Protein AF-A0A0B1TJD1-F1 (afdb_monomer_lite)

InterPro domains:
  IPR001478 PDZ domain [PS50106] (66-145)
  IPR035899 Dbl homology (DH) domain superfamily [G3DSA:1.20.900.10] (182-275)
  IPR035899 Dbl homology (DH) domain superfamily [SSF48065] (197-264)
  IPR036034 PDZ superfamily [SSF50156] (66-151)

Organism: Oesophagostomum dentatum (NCBI:txid61180)

Secondary structure (DSSP, 8-state):
---------EEEEEE-TTS-EEEEEES---HHHHHHHHHHHHT--GGGEEEEE-TTS-EEEEEPPEEEEE-BTTB--EEEEEEEETTEEEEEEEEE-TTSPTT--TTPEEEEETTEEGGG-S-HHHHHHHHHH--EEEEE----------------------------------------------SHHHHHHHHHHHHHHHHHHHHHHHHHHHHHHHHHHHHHHHHHHHTT-GGGHHHHHHHHHHHHHHHHHHHHHHHHHHHHHT--TT-------------

Foldseek 3Di:
DDDPPPLPFDWAWEQEPVRDIDIDGHSDPPQVVVLVRVCVVVVHDSVQWGWDQDPVRHTYIDGWDKDKDFAPPLHQQFDKDWDDDPQFIWIFTQGGHPPHPPPDDGQKTWQDFPPHGSRPDRDPVVVVVSSRPGTMIMIIDGDPPPPDPDPPPPDDDDDDDDDDDDDDDDDDDDDDDDDDDDDDPDPPVVVVVVVVVVVVVVVVVLVVLVVVLVVLVVVLVVLVVVLVVPCPPPVCVVVSVVSVVVSVVSVVVSVVSVVVNVVVVVPCPPDDDDDDDPDDDDD

Sequence (283 aa):
MNCPSSSSDTIFRIELPNGKTTVISHGNQDPKQLLEKVCIKLAVQPDFFELIRGDDGGWKLSMREEYEVEKRHAKLGLTIYAYNDNGIIKAEVRGVTPYAPEGADIGDMVISVDGKLISNVTSAADVERLLTEGRLIRLRKGRKTKPSTDSVKVRHISASDAFQAEHLINPTQMPVSEKPRLPKLCAQAESAASEAARAKAEERLLRSIEELLQTEKKYVDDLREMIERYLSIPSVREIMESALRLQKMQMAFLDSLEEALGDIGSGDRSARPLVRVTSAMNT

Structure (mmCIF, N/CA/C/O backbone):
data_AF-A0A0B1TJD1-F1
#
_entry.id   AF-A0A0B1TJD1-F1
#
loop_
_atom_site.group_PDB
_atom_site.id
_atom_site.type_symbol
_atom_site.label_atom_id
_atom_site.label_alt_id
_atom_site.label_comp_id
_atom_site.label_asym_id
_atom_site.label_entity_id
_atom_site.label_seq_id
_atom_site.pdbx_PDB_ins_code
_atom_site.Cartn_x
_atom_site.Cartn_y
_atom_site.Cartn_z
_atom_site.occupancy
_atom_site.B_iso_or_equiv
_atom_site.auth_seq_id
_atom_site.auth_comp_id
_atom_site.auth_asym_id
_atom_site.auth_atom_id
_atom_site.pdbx_PDB_model_num
ATOM 1 N N . MET A 1 1 ? 48.148 6.247 -37.169 1.00 39.16 1 MET A N 1
ATOM 2 C CA . MET A 1 1 ? 46.884 5.727 -37.729 1.00 39.16 1 MET A CA 1
ATOM 3 C C . MET A 1 1 ? 46.122 5.101 -36.576 1.00 39.16 1 MET A C 1
ATOM 5 O 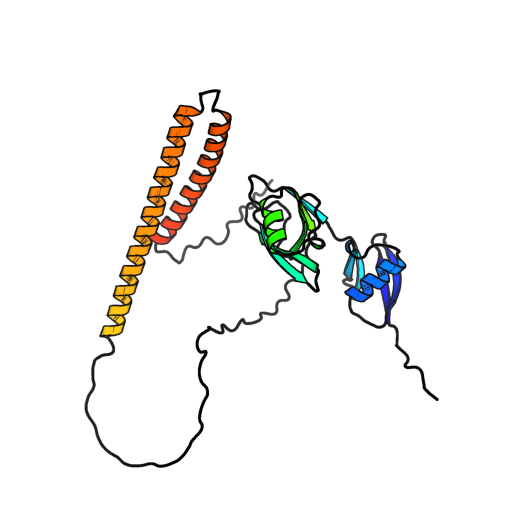O . MET A 1 1 ? 46.566 4.080 -36.075 1.00 39.16 1 MET A O 1
ATOM 9 N N . ASN A 1 2 ? 45.067 5.755 -36.089 1.00 40.00 2 ASN A N 1
ATOM 10 C CA . ASN A 1 2 ? 44.242 5.212 -35.010 1.00 40.00 2 ASN A CA 1
ATOM 11 C C . ASN A 1 2 ? 43.113 4.398 -35.638 1.00 40.00 2 ASN A C 1
ATOM 13 O O . ASN A 1 2 ? 42.260 4.950 -36.330 1.00 40.00 2 ASN A O 1
ATOM 17 N N . CYS A 1 3 ? 43.145 3.087 -35.427 1.00 42.94 3 CYS A N 1
ATOM 18 C CA . CYS A 1 3 ? 42.053 2.189 -35.770 1.00 42.94 3 CYS A CA 1
ATOM 19 C C . CYS A 1 3 ? 40.849 2.527 -34.872 1.00 42.94 3 CYS A C 1
ATOM 21 O O . CYS A 1 3 ? 41.026 2.571 -33.652 1.00 42.94 3 CYS A O 1
ATOM 23 N N . PRO A 1 4 ? 39.640 2.767 -35.407 1.00 49.72 4 PRO A N 1
ATOM 24 C CA . PRO A 1 4 ? 38.467 2.921 -34.564 1.00 49.72 4 PRO A CA 1
ATOM 25 C C . PRO A 1 4 ? 38.110 1.554 -33.975 1.00 49.72 4 PRO A C 1
ATOM 27 O O . PRO A 1 4 ? 37.992 0.560 -34.693 1.00 49.72 4 PRO A O 1
ATOM 30 N N . SER A 1 5 ? 37.975 1.498 -32.653 1.00 45.47 5 SER A N 1
ATOM 31 C CA . SER A 1 5 ? 37.498 0.325 -31.932 1.00 45.47 5 SER A CA 1
ATOM 32 C C . SER A 1 5 ? 36.114 -0.052 -32.459 1.00 45.47 5 SER A C 1
ATOM 34 O O . SER A 1 5 ? 35.147 0.682 -32.277 1.00 45.47 5 SER A O 1
ATOM 36 N N . SER A 1 6 ? 36.037 -1.191 -33.145 1.00 46.72 6 SER A N 1
ATOM 37 C CA . SER A 1 6 ? 34.791 -1.811 -33.585 1.00 46.72 6 SER A CA 1
ATOM 38 C C . SER A 1 6 ? 33.955 -2.169 -32.356 1.00 46.72 6 SER A C 1
ATOM 40 O O . SER A 1 6 ? 34.147 -3.234 -31.772 1.00 46.72 6 SER A O 1
ATOM 42 N N . SER A 1 7 ? 33.027 -1.301 -31.947 1.00 55.31 7 SER A N 1
ATOM 43 C CA . SER A 1 7 ? 31.954 -1.717 -31.047 1.00 55.31 7 SER A CA 1
ATOM 44 C C . SER A 1 7 ? 31.064 -2.672 -31.839 1.00 55.31 7 SER A C 1
ATOM 46 O O . SER A 1 7 ? 30.293 -2.246 -32.699 1.00 55.31 7 SER A O 1
ATOM 48 N N . SER A 1 8 ? 31.225 -3.973 -31.608 1.00 64.75 8 SER A N 1
ATOM 49 C CA . SER A 1 8 ? 30.348 -5.013 -32.139 1.00 64.75 8 SER A CA 1
ATOM 50 C C . SER A 1 8 ? 28.967 -4.856 -31.505 1.00 64.75 8 SER A C 1
ATOM 52 O O . SER A 1 8 ? 28.653 -5.436 -30.467 1.00 64.75 8 SER A O 1
ATOM 54 N N . ASP A 1 9 ? 28.177 -3.984 -32.104 1.00 76.50 9 ASP A N 1
ATOM 55 C CA . ASP A 1 9 ? 26.823 -3.670 -31.697 1.00 76.50 9 ASP A CA 1
ATOM 56 C C . ASP A 1 9 ? 25.963 -4.938 -31.887 1.00 76.50 9 ASP A C 1
ATOM 58 O O . ASP A 1 9 ? 25.916 -5.519 -32.974 1.00 76.50 9 ASP A O 1
ATOM 62 N N . THR A 1 10 ? 25.347 -5.440 -30.812 1.00 84.56 10 THR A N 1
ATOM 63 C CA . THR A 1 10 ? 24.557 -6.679 -30.864 1.00 84.56 10 THR A CA 1
ATOM 64 C C . THR A 1 10 ? 23.146 -6.362 -31.344 1.00 84.56 10 THR A C 1
ATOM 66 O O . THR A 1 10 ? 22.527 -5.394 -30.904 1.00 84.56 10 THR A O 1
ATOM 69 N N . ILE A 1 11 ? 22.616 -7.177 -32.255 1.00 87.25 11 ILE A N 1
ATOM 70 C CA . ILE A 1 11 ? 21.279 -6.977 -32.817 1.00 87.25 11 ILE A CA 1
ATOM 71 C C . ILE A 1 11 ? 20.251 -7.741 -31.977 1.00 87.25 11 ILE A C 1
ATOM 73 O O . ILE A 1 11 ? 20.237 -8.970 -31.961 1.00 87.25 11 ILE A O 1
ATOM 77 N N . PHE A 1 12 ? 19.346 -7.011 -31.332 1.00 88.50 12 PHE A N 1
ATOM 78 C CA . PHE A 1 12 ? 18.221 -7.551 -30.573 1.00 88.50 12 PHE A CA 1
ATOM 79 C C . PHE A 1 12 ? 16.933 -7.482 -31.391 1.00 88.50 12 PHE A C 1
ATOM 81 O O . PHE A 1 12 ? 16.556 -6.426 -31.904 1.00 88.50 12 PHE A O 1
ATOM 88 N N . ARG A 1 13 ? 16.233 -8.615 -31.486 1.00 90.38 13 ARG A N 1
ATOM 89 C CA . ARG A 1 13 ? 14.861 -8.693 -32.000 1.00 90.38 13 ARG A CA 1
ATOM 90 C C . ARG A 1 13 ? 13.906 -8.639 -30.819 1.00 90.38 13 ARG A C 1
ATOM 92 O O . ARG A 1 13 ? 14.062 -9.413 -29.879 1.00 90.38 13 ARG A O 1
ATOM 99 N N . ILE A 1 14 ? 12.971 -7.700 -30.868 1.00 92.50 14 ILE A N 1
ATOM 100 C CA . ILE A 1 14 ? 12.074 -7.398 -29.759 1.00 92.50 14 ILE A CA 1
ATOM 101 C C . ILE A 1 14 ? 10.640 -7.525 -30.246 1.00 92.50 14 ILE A C 1
ATOM 103 O O . ILE A 1 14 ? 10.215 -6.785 -31.136 1.00 92.50 14 ILE A O 1
ATOM 107 N N . GLU A 1 15 ? 9.914 -8.483 -29.686 1.00 93.06 15 GLU A N 1
ATOM 108 C CA . GLU A 1 15 ? 8.488 -8.665 -29.938 1.00 93.06 15 GLU A CA 1
ATOM 109 C C . GLU A 1 15 ? 7.698 -7.543 -29.255 1.00 93.06 15 GLU A C 1
ATOM 111 O O . GLU A 1 15 ? 7.937 -7.209 -28.095 1.00 93.06 15 GLU A O 1
ATOM 116 N N . LEU A 1 16 ? 6.772 -6.935 -29.986 1.00 92.19 16 LEU A N 1
ATOM 117 C CA . LEU A 1 16 ? 5.906 -5.862 -29.518 1.00 92.19 16 LEU A CA 1
ATOM 118 C C . LEU A 1 16 ? 4.544 -6.422 -29.078 1.00 92.19 16 LEU A C 1
ATOM 120 O O . LEU A 1 16 ? 4.125 -7.467 -29.580 1.00 92.19 16 LEU A O 1
ATOM 124 N N . PRO A 1 17 ? 3.775 -5.693 -28.246 1.00 86.94 17 PRO A N 1
ATOM 125 C CA . PRO A 1 17 ? 2.447 -6.134 -27.802 1.00 86.94 17 PRO A CA 1
ATOM 126 C C . PRO A 1 17 ? 1.447 -6.420 -28.935 1.00 86.94 17 PRO A C 1
ATOM 128 O O . PRO A 1 17 ? 0.503 -7.176 -28.750 1.00 86.94 17 PRO A O 1
ATOM 131 N N . ASN A 1 18 ? 1.650 -5.833 -30.118 1.00 88.50 18 ASN A N 1
ATOM 132 C CA . ASN A 1 18 ? 0.811 -6.047 -31.302 1.00 88.50 18 ASN A CA 1
ATOM 133 C C . ASN A 1 18 ? 1.246 -7.253 -32.163 1.00 88.50 18 ASN A C 1
ATOM 135 O O . ASN A 1 18 ? 0.779 -7.386 -33.294 1.00 88.50 18 ASN A O 1
ATOM 139 N N . GLY A 1 19 ? 2.183 -8.075 -31.678 1.00 87.12 19 GLY A N 1
ATOM 140 C CA . GLY A 1 19 ? 2.726 -9.239 -32.383 1.00 87.12 19 GLY A CA 1
ATOM 141 C C . GLY A 1 19 ? 3.758 -8.915 -33.469 1.00 87.12 19 GLY A C 1
ATOM 142 O O . GLY A 1 19 ? 4.293 -9.827 -34.093 1.00 87.12 19 GLY A O 1
ATOM 143 N N . LYS A 1 20 ? 4.070 -7.635 -33.719 1.00 91.62 20 LYS A N 1
ATOM 144 C CA . LYS A 1 20 ? 5.142 -7.243 -34.647 1.00 91.62 20 LYS A CA 1
ATOM 145 C C . LYS A 1 20 ? 6.497 -7.291 -33.951 1.00 91.62 20 LYS A C 1
ATOM 147 O O . LYS A 1 20 ? 6.587 -7.192 -32.734 1.00 91.62 20 LYS A O 1
ATOM 152 N N . THR A 1 21 ? 7.572 -7.363 -34.726 1.00 91.94 21 THR A N 1
ATOM 153 C CA . THR A 1 21 ? 8.941 -7.324 -34.195 1.00 91.94 21 THR A CA 1
ATOM 154 C C . THR A 1 21 ? 9.622 -6.015 -34.573 1.00 91.94 21 THR A C 1
ATOM 156 O O . THR A 1 21 ? 9.534 -5.567 -35.716 1.00 91.94 21 THR A O 1
ATOM 159 N N . THR A 1 22 ? 10.347 -5.413 -33.632 1.00 92.12 22 THR A N 1
ATOM 160 C CA . THR A 1 22 ? 11.300 -4.333 -33.908 1.00 92.12 22 THR A CA 1
ATOM 161 C C . THR A 1 2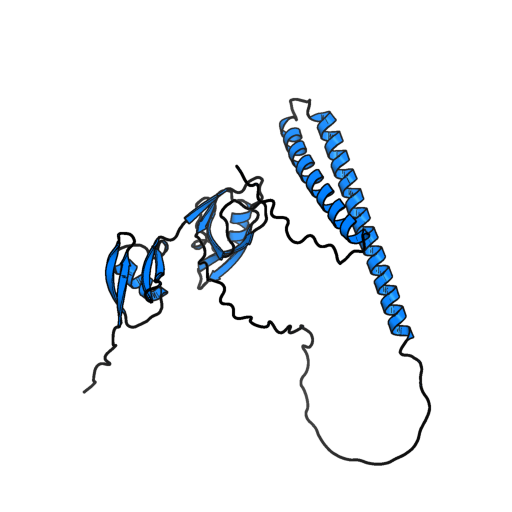2 ? 12.726 -4.817 -33.681 1.00 92.12 22 THR A C 1
ATOM 163 O O . THR A 1 22 ? 12.981 -5.700 -32.866 1.00 92.12 22 THR A O 1
ATOM 166 N N . VAL A 1 23 ? 13.668 -4.242 -34.420 1.00 91.12 23 VAL A N 1
ATOM 167 C CA . VAL A 1 23 ? 15.091 -4.579 -34.326 1.00 91.12 23 VAL A CA 1
ATOM 168 C C . VAL A 1 23 ? 15.858 -3.405 -33.728 1.00 91.12 23 VAL A C 1
ATOM 170 O O . VAL A 1 23 ? 15.734 -2.278 -34.215 1.00 91.12 23 VAL A O 1
ATOM 173 N N . ILE A 1 24 ? 16.644 -3.660 -32.686 1.00 90.19 24 ILE A N 1
ATOM 174 C CA . ILE A 1 24 ? 17.491 -2.671 -32.017 1.00 90.19 24 ILE A CA 1
ATOM 175 C C . ILE A 1 24 ? 18.934 -3.157 -32.050 1.00 90.19 24 ILE A C 1
ATOM 177 O O . ILE A 1 24 ? 19.230 -4.250 -31.587 1.00 90.19 24 ILE A O 1
ATOM 181 N N . SER A 1 25 ? 19.834 -2.328 -32.568 1.00 87.25 25 SER A N 1
ATOM 182 C CA . SER A 1 25 ? 21.273 -2.527 -32.397 1.00 87.25 25 SER A CA 1
ATOM 183 C C . SER A 1 25 ? 21.694 -1.917 -31.065 1.00 87.25 25 SER A C 1
ATOM 185 O O . SER A 1 25 ? 21.380 -0.749 -30.824 1.00 87.25 25 SER A O 1
ATOM 187 N N . HIS A 1 26 ? 22.338 -2.664 -30.173 1.00 84.31 26 HIS A N 1
ATOM 188 C CA . HIS A 1 26 ? 22.821 -2.149 -28.893 1.00 84.31 26 HIS A CA 1
ATOM 189 C C . HIS A 1 26 ? 24.077 -2.904 -28.437 1.00 84.31 26 HIS A C 1
ATOM 191 O O . HIS A 1 26 ? 24.125 -4.130 -28.466 1.00 84.31 26 HIS A O 1
ATOM 197 N N . GLY A 1 27 ? 25.105 -2.172 -28.012 1.00 78.69 27 GLY A N 1
ATOM 198 C CA . GLY A 1 27 ? 26.372 -2.753 -27.559 1.00 78.69 27 GLY A CA 1
ATOM 199 C C . GLY A 1 27 ? 26.352 -3.370 -26.156 1.00 78.69 27 GLY A C 1
ATOM 200 O O . GLY A 1 27 ? 27.360 -3.931 -25.742 1.00 78.69 27 GLY A O 1
ATOM 201 N N . ASN A 1 28 ? 25.243 -3.269 -25.414 1.00 75.94 28 ASN A N 1
ATOM 202 C CA . ASN A 1 28 ? 25.122 -3.761 -24.040 1.00 75.94 28 ASN A CA 1
ATOM 203 C C . ASN A 1 28 ? 23.893 -4.679 -23.893 1.00 75.94 28 ASN A C 1
ATOM 205 O O . ASN A 1 28 ? 22.898 -4.512 -24.593 1.00 75.94 28 ASN A O 1
ATOM 209 N N . GLN A 1 29 ? 23.965 -5.660 -22.989 1.00 74.19 29 GLN A N 1
ATOM 210 C CA . GLN A 1 29 ? 22.832 -6.517 -22.620 1.00 74.19 29 GLN A CA 1
ATOM 211 C C . GLN A 1 29 ? 22.043 -5.998 -21.409 1.00 74.19 29 GLN A C 1
ATOM 213 O O . GLN A 1 29 ? 21.108 -6.670 -20.977 1.00 74.19 29 GLN A O 1
ATOM 218 N N . ASP A 1 30 ? 22.398 -4.835 -20.851 1.00 84.62 30 ASP A N 1
ATOM 219 C CA . ASP A 1 30 ? 21.642 -4.221 -19.758 1.00 84.62 30 ASP A CA 1
ATOM 220 C C . ASP A 1 30 ? 20.178 -3.969 -20.180 1.00 84.62 30 ASP A C 1
ATOM 222 O O . ASP A 1 30 ? 19.919 -3.132 -21.055 1.00 84.62 30 ASP A O 1
ATOM 226 N N . PRO A 1 31 ? 19.195 -4.652 -19.559 1.00 85.62 31 PRO A N 1
ATOM 227 C CA . PRO A 1 31 ? 17.797 -4.543 -19.958 1.00 85.62 31 PRO A CA 1
ATOM 228 C C . PRO A 1 31 ? 17.224 -3.136 -19.777 1.00 85.62 31 PRO A C 1
ATOM 230 O O . PRO A 1 31 ? 16.282 -2.782 -20.483 1.00 85.62 31 PRO A O 1
ATOM 233 N N . LYS A 1 32 ? 17.761 -2.331 -18.845 1.00 86.62 32 LYS A N 1
ATOM 234 C CA . LYS A 1 32 ? 17.290 -0.952 -18.631 1.00 86.62 32 LYS A CA 1
ATOM 235 C C . LYS A 1 32 ? 17.665 -0.052 -19.808 1.00 86.62 32 LYS A C 1
ATOM 237 O O . LYS A 1 32 ? 16.783 0.562 -20.402 1.00 86.62 32 LYS A O 1
ATOM 242 N N . GLN A 1 33 ? 18.939 -0.046 -20.197 1.00 88.38 33 GLN A N 1
ATOM 243 C CA . GLN A 1 33 ? 19.420 0.727 -21.349 1.00 88.38 33 GLN A CA 1
ATOM 244 C C . GLN A 1 33 ? 18.801 0.243 -22.666 1.00 88.38 33 GLN A C 1
ATOM 246 O O . GLN A 1 33 ? 18.438 1.050 -23.527 1.00 88.38 33 GLN A O 1
ATOM 251 N N . LEU A 1 34 ? 18.619 -1.075 -22.813 1.00 91.06 34 LEU A N 1
ATOM 252 C CA . LEU A 1 34 ? 17.937 -1.635 -23.975 1.00 91.06 34 LEU A CA 1
ATOM 253 C C . LEU A 1 34 ? 16.476 -1.166 -24.044 1.00 91.06 34 LEU A C 1
ATOM 255 O O . LEU A 1 34 ? 16.032 -0.746 -25.113 1.00 91.06 34 LEU A O 1
ATOM 259 N N . LEU A 1 35 ? 15.744 -1.189 -22.923 1.00 92.00 35 LEU A N 1
ATOM 260 C CA . LEU A 1 35 ? 14.361 -0.705 -22.844 1.00 92.00 35 LEU A CA 1
ATOM 261 C C . LEU A 1 35 ? 14.262 0.775 -23.232 1.00 92.00 35 LEU A C 1
ATOM 263 O O . LEU A 1 35 ? 13.416 1.123 -24.051 1.00 92.00 35 LEU A O 1
ATOM 267 N N . GLU A 1 36 ? 15.144 1.633 -22.716 1.00 91.88 36 GLU A N 1
ATOM 268 C CA . GLU A 1 36 ? 15.174 3.055 -23.088 1.00 91.88 36 GLU A CA 1
ATOM 269 C C . GLU A 1 36 ? 15.338 3.235 -24.602 1.00 91.88 36 GLU A C 1
ATOM 271 O O . GLU A 1 36 ? 14.563 3.955 -25.235 1.00 91.88 36 GLU A O 1
ATOM 276 N N . LYS A 1 37 ? 16.286 2.515 -25.216 1.00 92.12 37 LYS A N 1
ATOM 277 C CA . LYS A 1 37 ? 16.531 2.585 -26.664 1.00 92.12 37 LYS A CA 1
ATOM 278 C C . LYS A 1 37 ? 15.331 2.105 -27.487 1.00 92.12 37 LYS A C 1
ATOM 280 O O . LYS A 1 37 ? 15.030 2.682 -28.535 1.00 92.12 37 LYS A O 1
ATOM 285 N N . VAL A 1 38 ? 14.633 1.070 -27.018 1.00 92.50 38 VAL A N 1
ATOM 286 C CA . VAL A 1 38 ? 13.386 0.576 -27.625 1.00 92.50 38 VAL A CA 1
ATOM 287 C C . VAL A 1 38 ? 12.301 1.639 -27.562 1.00 92.50 38 VAL A C 1
ATOM 289 O O . VAL A 1 38 ? 11.700 1.958 -28.587 1.00 92.50 38 VAL A O 1
ATOM 292 N N . CYS A 1 39 ? 12.069 2.201 -26.379 1.00 92.69 39 CYS A N 1
ATOM 293 C CA . CYS A 1 39 ? 11.023 3.185 -26.145 1.00 92.69 39 CYS A CA 1
ATOM 294 C C . CYS A 1 39 ? 11.260 4.471 -26.947 1.00 92.69 39 CYS A C 1
ATOM 296 O O . CYS A 1 39 ? 10.321 4.967 -27.566 1.00 92.69 39 CYS A O 1
ATOM 298 N N . ILE A 1 40 ? 12.512 4.935 -27.056 1.00 92.88 40 ILE A N 1
ATOM 299 C CA . ILE A 1 40 ? 12.892 6.062 -27.926 1.00 92.88 40 ILE A CA 1
ATOM 300 C C . ILE A 1 40 ? 12.538 5.767 -29.386 1.00 92.88 40 ILE A C 1
ATOM 302 O O . ILE A 1 40 ? 11.889 6.584 -30.038 1.00 92.88 40 ILE A O 1
ATOM 306 N N . LYS A 1 41 ? 12.915 4.591 -29.909 1.00 93.00 41 LYS A N 1
ATOM 307 C CA . LYS A 1 41 ? 12.618 4.216 -31.303 1.00 93.00 41 LYS A CA 1
ATOM 308 C C . LYS A 1 41 ? 11.115 4.153 -31.582 1.00 93.00 41 LYS A C 1
ATOM 310 O O . LYS A 1 41 ? 10.685 4.456 -32.690 1.00 93.00 41 LYS A O 1
ATOM 315 N N . LEU A 1 42 ? 10.335 3.716 -30.598 1.00 92.38 42 LEU A N 1
ATOM 316 C CA . LEU A 1 42 ? 8.883 3.594 -30.702 1.00 92.38 42 LEU A CA 1
ATOM 317 C C . LEU A 1 42 ? 8.140 4.891 -30.343 1.00 92.38 42 LEU A C 1
ATOM 319 O O . LEU A 1 42 ? 6.919 4.916 -30.465 1.00 92.38 42 LEU A O 1
ATOM 323 N N . ALA A 1 43 ? 8.852 5.943 -29.920 1.00 92.38 43 ALA A N 1
ATOM 324 C CA . ALA A 1 43 ? 8.288 7.196 -29.421 1.00 92.38 43 ALA A CA 1
ATOM 325 C C . ALA A 1 43 ? 7.273 6.998 -28.272 1.00 92.38 43 ALA A C 1
ATOM 327 O O . ALA 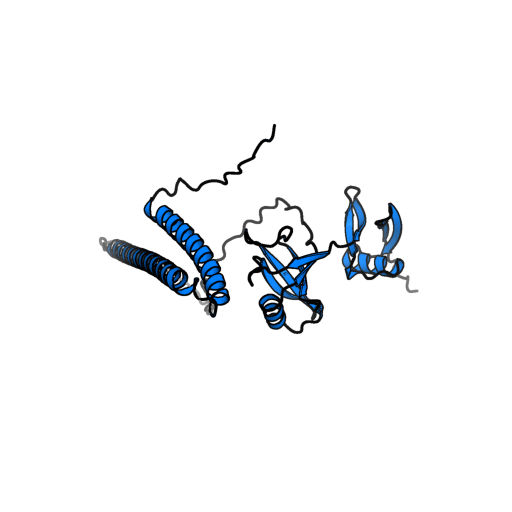A 1 43 ? 6.222 7.636 -28.236 1.00 92.38 43 ALA A O 1
ATOM 328 N N . VAL A 1 44 ? 7.592 6.110 -27.324 1.00 90.12 44 VAL A N 1
ATOM 329 C CA . VAL A 1 44 ? 6.777 5.835 -26.127 1.00 90.12 44 VAL A CA 1
ATOM 330 C C . VAL A 1 44 ? 7.560 6.110 -24.843 1.00 90.12 44 VAL A C 1
ATOM 332 O O . VAL A 1 44 ? 8.790 6.089 -24.840 1.00 90.12 44 VAL A O 1
ATOM 335 N N . GLN A 1 45 ? 6.858 6.349 -23.733 1.00 86.62 45 GLN A N 1
ATOM 336 C CA . GLN A 1 45 ? 7.495 6.554 -22.429 1.00 86.62 45 GLN A CA 1
ATOM 337 C C . GLN A 1 45 ? 7.905 5.214 -21.793 1.00 86.62 45 GLN A C 1
ATOM 339 O O . GLN A 1 45 ? 7.068 4.315 -21.706 1.00 86.62 45 GLN A O 1
ATOM 344 N N . PRO A 1 46 ? 9.153 5.066 -21.309 1.00 87.06 46 PRO A N 1
ATOM 345 C CA . PRO A 1 46 ? 9.667 3.796 -20.788 1.00 87.06 46 PRO A CA 1
ATOM 346 C C . PRO A 1 46 ? 8.988 3.332 -19.494 1.00 87.06 46 PRO A C 1
ATOM 348 O O . PRO A 1 46 ? 8.946 2.133 -19.225 1.00 87.06 46 PRO A O 1
ATOM 351 N N . ASP A 1 47 ? 8.402 4.245 -18.718 1.00 84.94 47 ASP A N 1
ATOM 352 C CA . ASP A 1 47 ? 7.807 3.932 -17.414 1.00 84.94 47 ASP A CA 1
ATOM 353 C C . ASP A 1 47 ? 6.596 2.996 -17.485 1.00 84.94 47 ASP A C 1
ATOM 355 O O . ASP A 1 47 ? 6.308 2.310 -16.500 1.00 84.94 47 ASP A O 1
ATOM 359 N N . PHE A 1 48 ? 5.925 2.935 -18.639 1.00 87.19 48 PHE A N 1
ATOM 360 C CA . PHE A 1 48 ? 4.757 2.084 -18.890 1.00 87.19 48 PHE A CA 1
ATOM 361 C C . PHE A 1 48 ? 5.104 0.728 -19.491 1.00 87.19 48 PHE A C 1
ATOM 363 O O . PHE A 1 48 ? 4.212 -0.089 -19.699 1.00 87.19 48 PHE A O 1
ATOM 370 N N . PHE A 1 49 ? 6.379 0.468 -19.777 1.00 91.12 49 PHE A N 1
ATOM 371 C CA . PHE A 1 49 ? 6.793 -0.761 -20.433 1.00 91.12 49 PHE A CA 1
ATOM 372 C C . PHE A 1 49 ? 7.878 -1.484 -19.651 1.00 91.12 49 PHE A C 1
ATOM 374 O O . PHE A 1 49 ? 8.592 -0.935 -18.808 1.00 91.12 49 PHE A O 1
ATOM 381 N N . GLU A 1 50 ? 8.016 -2.765 -19.938 1.00 91.31 50 GLU A N 1
ATOM 382 C CA . GLU A 1 50 ? 9.162 -3.539 -19.520 1.00 91.31 50 GLU A CA 1
ATOM 383 C C . GLU A 1 50 ? 9.594 -4.529 -20.589 1.00 91.31 50 GLU A C 1
ATOM 385 O O . GLU A 1 50 ? 8.816 -4.942 -21.448 1.00 91.31 50 GLU A O 1
ATOM 390 N N . LEU A 1 51 ? 10.869 -4.900 -20.517 1.00 91.25 51 LEU A N 1
ATOM 391 C CA . LEU A 1 51 ? 11.427 -5.983 -21.301 1.00 91.25 51 LEU A CA 1
ATOM 392 C C . LEU A 1 51 ? 11.386 -7.273 -20.486 1.00 91.25 51 LEU A C 1
ATOM 394 O O . LEU A 1 51 ? 11.982 -7.360 -19.411 1.00 91.25 51 LEU A O 1
ATOM 398 N N . ILE A 1 52 ? 10.695 -8.265 -21.033 1.00 90.06 52 ILE A N 1
ATOM 399 C CA . ILE A 1 52 ? 10.586 -9.619 -20.498 1.00 90.06 52 ILE A CA 1
ATOM 400 C C . ILE A 1 52 ? 11.362 -10.542 -21.431 1.00 90.06 52 ILE A C 1
ATOM 402 O O . ILE A 1 52 ? 11.322 -10.381 -22.652 1.00 90.06 52 ILE A O 1
ATOM 406 N N . ARG A 1 53 ? 12.089 -11.501 -20.863 1.00 88.12 53 ARG A N 1
ATOM 407 C CA . ARG A 1 53 ? 12.770 -12.524 -21.652 1.00 88.12 53 ARG A CA 1
ATOM 408 C C . ARG A 1 53 ? 11.791 -13.657 -21.949 1.00 88.12 53 ARG A C 1
ATOM 410 O O . ARG A 1 53 ? 11.225 -14.218 -21.014 1.00 88.12 53 ARG A O 1
ATOM 417 N N . GLY A 1 54 ? 11.564 -13.932 -23.228 1.00 82.25 54 GLY A N 1
ATOM 418 C CA . GLY A 1 54 ? 10.742 -15.045 -23.690 1.00 82.25 54 GLY A CA 1
ATOM 419 C C . GLY A 1 54 ? 11.436 -16.390 -23.480 1.00 82.25 54 GLY A C 1
ATOM 420 O O . GLY A 1 54 ? 12.650 -16.453 -23.263 1.00 82.25 54 GLY A O 1
ATOM 421 N N . ASP A 1 55 ? 10.662 -17.471 -23.570 1.00 81.81 55 ASP A N 1
ATOM 422 C CA . ASP A 1 55 ? 11.170 -18.844 -23.435 1.00 81.81 55 ASP A CA 1
ATOM 423 C C . ASP A 1 55 ? 12.137 -19.226 -24.570 1.00 81.81 55 ASP A C 1
ATOM 425 O O . ASP A 1 55 ? 13.021 -20.061 -24.394 1.00 81.81 55 ASP A O 1
ATOM 429 N N . ASP A 1 56 ? 12.022 -18.563 -25.722 1.00 81.69 56 ASP A N 1
ATOM 430 C CA . ASP A 1 56 ? 12.934 -18.668 -26.867 1.00 81.69 56 ASP A CA 1
ATOM 431 C C . ASP A 1 56 ? 14.259 -17.903 -26.665 1.00 81.69 56 ASP A C 1
ATOM 433 O O . ASP A 1 56 ? 15.112 -17.859 -27.553 1.00 81.69 56 ASP A O 1
ATOM 437 N N . GLY A 1 57 ? 14.439 -17.279 -25.497 1.00 82.50 57 GLY A N 1
ATOM 438 C CA . GLY A 1 57 ? 15.588 -16.444 -25.166 1.00 82.50 57 GLY A CA 1
ATOM 439 C C . GLY A 1 57 ? 15.543 -15.043 -25.782 1.00 82.50 57 GLY A C 1
ATOM 440 O O . GLY A 1 57 ? 16.461 -14.257 -25.515 1.00 82.50 57 GLY A O 1
ATOM 441 N N . GLY A 1 58 ? 14.501 -14.727 -26.559 1.00 86.06 58 GLY A N 1
ATOM 442 C CA . GLY A 1 58 ? 14.236 -13.422 -27.149 1.00 86.06 58 GLY A CA 1
ATOM 443 C C . GLY A 1 58 ? 13.713 -12.407 -26.135 1.00 86.06 58 GLY A C 1
ATOM 444 O O . GLY A 1 58 ? 13.421 -12.722 -24.981 1.00 86.06 58 GLY A O 1
ATOM 445 N N . TRP A 1 59 ? 13.609 -11.151 -26.563 1.00 91.25 59 TRP A N 1
ATOM 446 C CA . TRP A 1 59 ? 13.068 -10.070 -25.742 1.00 91.25 59 TRP A CA 1
ATOM 447 C C . TRP A 1 59 ? 11.663 -9.709 -26.207 1.00 91.25 59 TRP A C 1
ATOM 449 O O . TRP A 1 59 ? 11.410 -9.553 -27.400 1.00 91.25 59 TRP A O 1
ATOM 459 N N . LYS A 1 60 ? 10.760 -9.505 -25.256 1.00 92.88 60 LYS A N 1
ATOM 460 C CA . LYS A 1 60 ? 9.399 -9.041 -25.492 1.00 92.88 60 LYS A CA 1
ATOM 461 C C . LYS A 1 60 ? 9.162 -7.753 -24.726 1.00 92.88 60 LYS A C 1
ATOM 463 O O . LYS A 1 60 ? 9.426 -7.680 -23.528 1.00 92.88 60 LYS A O 1
ATOM 468 N N . LEU A 1 61 ? 8.668 -6.740 -25.424 1.00 93.25 61 LEU A N 1
ATOM 469 C CA . LEU A 1 61 ? 8.180 -5.516 -24.813 1.00 93.25 61 LEU A CA 1
ATOM 470 C C . LEU A 1 61 ? 6.755 -5.768 -24.320 1.00 93.25 61 LEU A C 1
ATOM 472 O O . LEU A 1 61 ? 5.861 -6.052 -25.117 1.00 93.25 61 LEU A O 1
ATOM 476 N N . SER A 1 62 ? 6.547 -5.655 -23.015 1.00 91.25 62 SER A N 1
ATOM 477 C CA . SER A 1 62 ? 5.235 -5.759 -22.384 1.00 91.25 62 SER A CA 1
ATOM 478 C C . SER A 1 62 ? 4.844 -4.428 -21.765 1.00 91.25 62 SER A C 1
ATOM 480 O O . SER A 1 62 ? 5.703 -3.671 -21.314 1.00 91.25 62 SER A O 1
ATOM 482 N N . MET A 1 63 ? 3.546 -4.143 -21.740 1.00 90.00 63 MET A N 1
ATOM 483 C CA . MET A 1 63 ? 3.010 -3.035 -20.957 1.00 90.00 63 MET A CA 1
ATOM 484 C C . MET A 1 63 ? 3.002 -3.439 -19.480 1.00 90.00 63 MET A C 1
ATOM 486 O O . MET A 1 63 ? 2.674 -4.581 -19.154 1.00 90.00 63 MET A O 1
ATOM 490 N N . ARG A 1 64 ? 3.395 -2.521 -18.599 1.00 90.38 64 ARG A N 1
ATOM 491 C CA . ARG A 1 64 ? 3.307 -2.706 -17.151 1.00 90.38 64 ARG A CA 1
ATOM 492 C C . ARG A 1 64 ? 1.848 -2.614 -16.734 1.00 90.38 64 ARG A C 1
ATOM 494 O O . ARG A 1 64 ? 1.144 -1.690 -17.131 1.00 90.38 64 ARG A O 1
ATOM 501 N N . GLU A 1 65 ? 1.426 -3.562 -15.917 1.00 90.19 65 GLU A N 1
ATOM 502 C CA . GLU A 1 65 ? 0.080 -3.588 -15.367 1.00 90.19 65 GLU A CA 1
ATOM 503 C C . GLU A 1 65 ? 0.006 -2.673 -14.140 1.00 90.19 65 GLU A C 1
ATOM 505 O O . GLU A 1 65 ? 0.734 -2.864 -13.160 1.00 90.19 65 GLU A O 1
ATOM 510 N N . GLU A 1 66 ? -0.858 -1.663 -14.216 1.00 93.12 66 GLU A N 1
ATOM 511 C CA . GLU A 1 66 ? -1.204 -0.780 -13.106 1.00 93.12 66 GLU A CA 1
ATOM 512 C C . GLU A 1 66 ? -2.664 -0.978 -12.729 1.00 93.12 66 GLU A C 1
ATOM 514 O O . GLU A 1 66 ? -3.523 -1.142 -13.595 1.00 93.12 66 GLU A O 1
ATOM 519 N N . TYR A 1 67 ? -2.941 -0.942 -11.434 1.00 93.12 67 TYR A N 1
ATOM 520 C CA . TYR A 1 67 ? -4.275 -1.122 -10.885 1.00 93.12 67 TYR A CA 1
ATOM 521 C C . TYR A 1 67 ? -4.444 -0.260 -9.635 1.00 93.12 67 TYR A C 1
ATOM 523 O O . TYR A 1 67 ? -3.473 0.236 -9.057 1.00 93.12 67 TYR A O 1
ATOM 531 N N . GLU A 1 68 ? -5.689 -0.039 -9.232 1.00 93.31 68 GLU A N 1
ATOM 532 C CA . GLU A 1 68 ? -6.016 0.810 -8.092 1.00 93.31 68 GLU A CA 1
ATOM 533 C C . GLU A 1 68 ? -6.589 -0.015 -6.950 1.00 93.31 68 GLU A C 1
ATOM 535 O O . GLU A 1 68 ? -7.388 -0.928 -7.157 1.00 93.31 68 GLU A O 1
ATOM 540 N N . VAL A 1 69 ? -6.185 0.334 -5.735 1.00 90.94 69 VAL A N 1
ATOM 541 C CA . VAL A 1 69 ? -6.721 -0.227 -4.503 1.00 90.94 69 VAL A CA 1
ATOM 542 C C . VAL A 1 69 ? -7.255 0.894 -3.627 1.00 90.94 69 VAL A C 1
ATOM 544 O O . VAL A 1 69 ? -6.612 1.928 -3.444 1.00 90.94 69 VAL A O 1
ATOM 547 N N . GLU A 1 70 ? -8.447 0.687 -3.078 1.00 86.69 70 GLU A N 1
ATOM 548 C CA . GLU A 1 70 ? -9.078 1.636 -2.168 1.00 86.69 70 GLU A CA 1
ATOM 549 C C . GLU A 1 70 ? -8.911 1.174 -0.717 1.00 86.69 70 GLU A C 1
ATOM 551 O O . GLU A 1 70 ? -9.261 0.052 -0.340 1.00 86.69 70 GLU A O 1
ATOM 556 N N . LYS A 1 71 ? -8.388 2.066 0.120 1.00 84.25 71 LYS A N 1
ATOM 557 C CA . LYS A 1 71 ? -8.220 1.875 1.554 1.00 84.25 71 LYS A CA 1
ATOM 558 C C . LYS A 1 71 ? -9.585 1.906 2.233 1.00 84.25 71 LYS A C 1
ATOM 560 O O . LYS A 1 71 ? -10.201 2.960 2.394 1.00 84.25 71 LYS A O 1
ATOM 565 N N . ARG A 1 72 ? -10.047 0.746 2.695 1.00 76.06 72 ARG A N 1
ATOM 566 C CA . ARG A 1 72 ? -11.316 0.623 3.424 1.00 76.06 72 ARG A CA 1
ATOM 567 C C . ARG A 1 72 ? -11.086 0.765 4.926 1.00 76.06 72 ARG A C 1
ATOM 569 O O . ARG A 1 72 ? -10.132 0.226 5.477 1.00 76.06 72 ARG A O 1
ATOM 576 N N . HIS A 1 73 ? -11.970 1.492 5.609 1.00 69.88 73 HIS A N 1
ATOM 577 C CA . HIS A 1 73 ? -11.949 1.645 7.075 1.00 69.88 73 HIS A CA 1
ATOM 578 C C . HIS A 1 73 ? -10.608 2.147 7.647 1.00 69.88 73 HIS A C 1
ATOM 580 O O . HIS A 1 73 ? -10.189 1.717 8.719 1.00 69.88 73 HIS A O 1
ATOM 586 N N . ALA A 1 74 ? -9.912 3.023 6.913 1.00 66.56 74 ALA A N 1
ATOM 587 C CA . ALA A 1 74 ? -8.587 3.537 7.273 1.00 66.56 74 ALA A CA 1
ATOM 588 C C . ALA A 1 74 ? -7.495 2.459 7.471 1.00 66.56 74 ALA A C 1
ATOM 590 O O . ALA A 1 74 ? -6.420 2.763 7.989 1.00 66.56 74 ALA A O 1
ATOM 591 N N . LYS A 1 75 ? -7.703 1.226 6.987 1.00 74.19 75 LYS A N 1
ATOM 592 C CA . LYS A 1 75 ? -6.707 0.148 6.999 1.00 74.19 75 LYS A CA 1
ATOM 593 C C . LYS A 1 75 ? -6.390 -0.278 5.569 1.00 74.19 75 LYS A C 1
ATOM 595 O O . LYS A 1 75 ? -7.286 -0.505 4.767 1.00 74.19 75 LYS A O 1
ATOM 600 N N . LEU A 1 76 ? -5.099 -0.367 5.255 1.00 81.00 76 LEU A N 1
ATOM 601 C CA . LEU A 1 76 ? -4.629 -0.793 3.935 1.00 81.00 76 LEU A CA 1
ATOM 602 C C . LEU A 1 76 ? -4.311 -2.293 3.887 1.00 81.00 76 LEU A C 1
ATOM 604 O O . LEU A 1 76 ? -4.425 -2.909 2.840 1.00 81.00 76 LEU A O 1
ATOM 608 N N . GLY A 1 77 ? -3.894 -2.883 5.011 1.00 87.06 77 GLY A N 1
ATOM 609 C CA . GLY A 1 77 ? -3.451 -4.282 5.046 1.00 87.06 77 GLY A CA 1
ATOM 610 C C . GLY A 1 77 ? -2.141 -4.547 4.294 1.00 87.06 77 GLY A C 1
ATOM 611 O O . GLY A 1 77 ? -1.767 -5.697 4.100 1.00 87.06 77 GLY A O 1
ATOM 612 N N . LEU A 1 78 ? -1.421 -3.499 3.887 1.00 90.75 78 LEU A N 1
ATOM 613 C CA . LEU A 1 78 ? -0.127 -3.604 3.220 1.00 90.75 78 LEU A CA 1
ATOM 614 C C . LEU A 1 78 ? 0.963 -3.005 4.104 1.00 90.75 78 LEU A C 1
ATOM 616 O O . LEU A 1 78 ? 0.800 -1.910 4.644 1.00 90.75 78 LEU A O 1
ATOM 620 N N . THR A 1 79 ? 2.091 -3.700 4.195 1.00 92.00 79 THR A N 1
ATOM 621 C CA . THR A 1 79 ? 3.343 -3.141 4.708 1.00 92.00 79 THR A CA 1
ATOM 622 C C . THR A 1 79 ? 4.112 -2.592 3.519 1.00 92.00 79 THR A C 1
ATOM 624 O O . THR A 1 79 ? 4.513 -3.361 2.646 1.00 92.00 79 THR A O 1
ATOM 627 N N . ILE A 1 80 ? 4.317 -1.278 3.469 1.00 94.25 80 ILE A N 1
ATOM 628 C CA . ILE A 1 80 ? 4.997 -0.602 2.359 1.00 94.25 80 ILE A CA 1
ATOM 629 C C . ILE A 1 80 ? 6.317 -0.023 2.858 1.00 94.25 80 ILE A C 1
ATOM 631 O O . ILE A 1 80 ? 6.359 0.659 3.878 1.00 94.25 80 ILE A O 1
ATOM 635 N N . TYR A 1 81 ? 7.390 -0.285 2.118 1.00 95.44 81 TYR A N 1
ATOM 636 C CA . TYR A 1 81 ? 8.712 0.262 2.384 1.00 95.44 81 TYR A CA 1
ATOM 637 C C . TYR A 1 81 ? 9.044 1.345 1.361 1.00 95.44 81 TYR A C 1
ATOM 639 O O . TYR A 1 81 ? 9.137 1.059 0.166 1.00 95.44 81 TYR A O 1
ATOM 647 N N . ALA A 1 82 ? 9.221 2.581 1.833 1.00 95.62 82 ALA A N 1
ATOM 648 C CA . ALA A 1 82 ? 9.657 3.706 1.016 1.00 95.62 82 ALA A CA 1
ATOM 649 C C . ALA A 1 82 ? 11.175 3.908 1.129 1.00 95.62 82 ALA A C 1
ATOM 651 O O . ALA A 1 82 ? 11.731 3.899 2.226 1.00 95.62 82 ALA A O 1
ATOM 652 N N . TYR A 1 83 ? 11.845 4.112 -0.002 1.00 93.88 83 TYR A N 1
ATOM 653 C CA . TYR A 1 83 ? 13.294 4.279 -0.076 1.00 93.88 83 TYR A CA 1
ATOM 654 C C . TYR A 1 83 ? 13.692 5.270 -1.168 1.00 93.88 83 TYR A C 1
ATOM 656 O O . TYR A 1 83 ? 12.940 5.532 -2.106 1.00 93.88 83 TYR A O 1
ATOM 664 N N . ASN A 1 84 ? 14.890 5.836 -1.033 1.00 93.19 84 ASN A N 1
ATOM 665 C CA . ASN A 1 84 ? 15.488 6.696 -2.045 1.00 93.19 84 ASN A CA 1
ATOM 666 C C . ASN A 1 84 ? 16.337 5.842 -2.994 1.00 93.19 84 ASN A C 1
ATOM 668 O O . ASN A 1 84 ? 17.261 5.158 -2.556 1.00 93.19 84 ASN A O 1
ATOM 672 N N . ASP A 1 85 ? 16.017 5.887 -4.282 1.00 90.12 85 ASP A N 1
ATOM 673 C CA . ASP A 1 85 ? 16.802 5.287 -5.353 1.00 90.12 85 ASP A CA 1
ATOM 674 C C . ASP A 1 85 ? 17.318 6.400 -6.266 1.00 90.12 85 ASP A C 1
ATOM 676 O O . ASP A 1 85 ? 16.574 6.948 -7.080 1.00 90.12 85 ASP A O 1
ATOM 680 N N . ASN A 1 86 ? 18.600 6.745 -6.114 1.00 90.62 86 ASN A N 1
ATOM 681 C CA . ASN A 1 86 ? 19.291 7.740 -6.940 1.00 90.62 86 ASN A CA 1
ATOM 682 C C . ASN A 1 86 ? 18.588 9.111 -6.994 1.00 90.62 86 ASN A C 1
ATOM 684 O O . ASN A 1 86 ? 18.484 9.735 -8.047 1.00 90.62 86 ASN A O 1
ATOM 688 N N . GLY A 1 87 ? 18.094 9.583 -5.849 1.00 88.25 87 GLY A N 1
ATOM 689 C CA . GLY A 1 87 ? 17.394 10.861 -5.716 1.00 88.25 87 GLY A CA 1
ATOM 690 C C . GLY A 1 87 ? 15.889 10.784 -5.973 1.00 88.25 87 GLY A C 1
ATOM 691 O O . GLY A 1 87 ? 15.198 11.772 -5.744 1.00 88.25 87 GLY A O 1
ATOM 692 N N . ILE A 1 88 ? 15.369 9.628 -6.397 1.00 91.44 88 ILE A N 1
ATOM 693 C CA . ILE A 1 88 ? 13.943 9.413 -6.652 1.00 91.44 88 ILE A CA 1
ATOM 694 C C . ILE A 1 88 ? 13.369 8.542 -5.539 1.00 91.44 88 ILE A C 1
ATOM 696 O O . ILE A 1 88 ? 13.843 7.432 -5.291 1.00 91.44 88 ILE A O 1
ATOM 700 N N . ILE A 1 89 ? 12.321 9.026 -4.876 1.00 95.44 89 ILE A N 1
ATOM 701 C CA . ILE A 1 89 ? 11.609 8.227 -3.881 1.00 95.44 89 ILE A CA 1
ATOM 702 C C . ILE A 1 89 ? 10.786 7.138 -4.576 1.00 95.44 89 ILE A C 1
ATOM 704 O O . ILE A 1 89 ? 10.058 7.384 -5.538 1.00 95.44 89 ILE A O 1
ATOM 708 N N . LYS A 1 90 ? 10.905 5.915 -4.066 1.00 95.19 90 LYS A N 1
ATOM 709 C CA . LYS A 1 90 ? 10.152 4.734 -4.487 1.00 95.19 90 LYS A CA 1
ATOM 710 C C . LYS A 1 90 ? 9.496 4.094 -3.277 1.00 95.19 90 LYS A C 1
ATOM 712 O O . LYS A 1 90 ? 9.994 4.240 -2.164 1.00 95.19 90 LYS A O 1
ATOM 717 N N . ALA A 1 91 ? 8.403 3.367 -3.490 1.00 96.75 91 ALA A N 1
ATOM 718 C CA . ALA A 1 91 ? 7.803 2.560 -2.438 1.00 96.75 91 ALA A CA 1
ATOM 719 C C . ALA A 1 91 ? 7.358 1.196 -2.967 1.00 96.75 91 ALA A C 1
ATOM 721 O O . ALA A 1 91 ? 6.837 1.096 -4.077 1.00 96.75 91 ALA A O 1
ATOM 722 N N . GLU A 1 92 ? 7.586 0.158 -2.172 1.00 96.00 92 GLU A N 1
ATOM 723 C CA . GLU A 1 92 ? 7.373 -1.244 -2.535 1.00 96.00 92 GLU A CA 1
ATOM 724 C C . GLU A 1 92 ? 6.576 -1.957 -1.441 1.00 96.00 92 GLU A C 1
ATOM 726 O O . GLU A 1 92 ? 6.834 -1.771 -0.248 1.00 96.00 92 GLU A O 1
ATOM 731 N N . VAL A 1 93 ? 5.631 -2.803 -1.839 1.00 95.75 93 VAL A N 1
ATOM 732 C CA . VAL A 1 93 ? 4.886 -3.675 -0.931 1.00 95.75 93 VAL A CA 1
ATOM 733 C C . VAL A 1 93 ? 5.809 -4.790 -0.432 1.00 95.75 93 VAL A C 1
ATOM 735 O O . VAL A 1 93 ? 6.319 -5.597 -1.204 1.00 95.75 93 VAL A O 1
ATOM 738 N N . ARG A 1 94 ? 6.017 -4.854 0.884 1.00 95.12 94 ARG A N 1
ATOM 739 C CA . ARG A 1 94 ? 6.861 -5.845 1.574 1.00 95.12 94 ARG A CA 1
ATOM 740 C C . ARG A 1 94 ? 6.073 -6.865 2.387 1.00 95.12 94 ARG A C 1
ATOM 742 O O . ARG A 1 94 ? 6.628 -7.892 2.764 1.00 95.12 94 ARG A O 1
ATOM 749 N N . GLY A 1 95 ? 4.801 -6.597 2.650 1.00 91.12 95 GLY A N 1
ATOM 750 C CA . GLY A 1 95 ? 3.919 -7.501 3.375 1.00 91.12 95 GLY A CA 1
ATOM 751 C C . GLY A 1 95 ? 2.466 -7.266 2.998 1.00 91.12 95 GLY A C 1
ATOM 752 O O . GLY A 1 95 ? 2.078 -6.140 2.695 1.00 91.12 95 GLY A O 1
ATOM 753 N N . VAL A 1 96 ? 1.685 -8.340 3.024 1.00 91.62 96 VAL A N 1
ATOM 754 C CA . VAL A 1 96 ? 0.256 -8.352 2.703 1.00 91.62 96 VAL A CA 1
ATOM 755 C C . VAL A 1 96 ? -0.451 -9.105 3.825 1.00 91.62 96 VAL A C 1
ATOM 757 O O . VAL A 1 96 ? -0.050 -10.219 4.167 1.00 91.62 96 VAL A O 1
ATOM 760 N N . THR A 1 97 ? -1.460 -8.494 4.438 1.00 86.94 97 THR A N 1
ATOM 761 C CA . THR A 1 97 ? -2.291 -9.133 5.463 1.00 86.94 97 THR A CA 1
ATOM 762 C C . THR A 1 97 ? -3.525 -9.793 4.831 1.00 86.94 97 THR A C 1
ATOM 764 O O . THR A 1 97 ? -3.911 -9.427 3.723 1.00 86.94 97 THR A O 1
ATOM 767 N N . PRO A 1 98 ? -4.210 -10.724 5.527 1.00 81.56 98 PRO A N 1
ATOM 768 C CA . PRO A 1 98 ? -5.390 -11.415 4.983 1.00 81.56 98 PRO A CA 1
ATOM 769 C C . PRO A 1 98 ? -6.569 -10.512 4.591 1.00 81.56 98 PRO A C 1
ATOM 771 O O . PRO A 1 98 ? -7.448 -10.935 3.853 1.00 81.56 98 PRO A O 1
ATOM 774 N N . TYR A 1 99 ? -6.609 -9.282 5.104 1.00 81.06 99 TYR A N 1
ATOM 775 C CA . TYR A 1 99 ? -7.654 -8.294 4.819 1.00 81.06 99 TYR A CA 1
ATOM 776 C C . TYR A 1 99 ? -7.186 -7.189 3.859 1.00 81.06 99 TYR A C 1
ATOM 778 O O . TYR A 1 99 ? -7.866 -6.169 3.720 1.00 81.06 99 TYR A O 1
ATOM 786 N N . ALA A 1 100 ? -6.009 -7.339 3.247 1.00 83.81 100 ALA A N 1
ATOM 787 C CA . ALA A 1 100 ? -5.547 -6.431 2.210 1.00 83.81 100 ALA A CA 1
ATOM 788 C C . ALA A 1 100 ? -6.480 -6.473 0.982 1.00 83.81 100 ALA A C 1
ATOM 790 O O . ALA A 1 100 ? -7.138 -7.489 0.747 1.00 83.81 100 ALA A O 1
ATOM 791 N N . PRO A 1 101 ? -6.543 -5.392 0.184 1.00 79.69 101 PRO A N 1
ATOM 792 C CA . PRO A 1 101 ? -7.261 -5.385 -1.083 1.00 79.69 101 PRO A CA 1
ATOM 793 C C . PRO A 1 101 ? -6.857 -6.562 -1.977 1.00 79.69 101 PRO A C 1
ATOM 795 O O . PRO A 1 101 ? -5.668 -6.856 -2.129 1.00 79.69 101 PRO A O 1
ATOM 798 N N . GLU A 1 102 ? -7.853 -7.221 -2.576 1.00 80.50 102 GLU A N 1
ATOM 799 C CA . GLU A 1 102 ? -7.617 -8.334 -3.492 1.00 80.50 102 GLU A CA 1
ATOM 800 C C . GLU A 1 102 ? -6.709 -7.907 -4.646 1.00 80.50 102 GLU A C 1
ATOM 802 O O . GLU A 1 102 ? -6.848 -6.825 -5.217 1.00 80.50 102 GLU A O 1
ATOM 807 N N . GLY A 1 103 ? -5.768 -8.785 -4.985 1.00 82.06 103 GLY A N 1
ATOM 808 C CA . GLY A 1 103 ? -4.824 -8.549 -6.064 1.00 82.06 103 GLY A CA 1
ATOM 809 C C . GLY A 1 103 ? -3.594 -7.738 -5.671 1.00 82.06 103 GLY A C 1
ATOM 810 O O . GLY A 1 103 ? -2.767 -7.539 -6.546 1.00 82.06 103 GLY A O 1
ATOM 811 N N . ALA A 1 104 ? -3.403 -7.309 -4.421 1.00 89.69 104 ALA A N 1
ATOM 812 C CA . ALA A 1 104 ? -2.120 -6.751 -3.985 1.00 89.69 104 ALA A CA 1
ATOM 813 C C . ALA A 1 104 ? -1.109 -7.851 -3.627 1.00 89.69 104 ALA A C 1
ATOM 815 O O . ALA A 1 104 ? -1.397 -8.708 -2.794 1.00 89.69 104 ALA A O 1
ATOM 816 N N . ASP A 1 105 ? 0.087 -7.807 -4.221 1.00 92.06 105 ASP A N 1
ATOM 817 C CA . ASP A 1 105 ? 1.142 -8.799 -3.995 1.00 92.06 105 ASP A CA 1
ATOM 818 C C . ASP A 1 105 ? 2.420 -8.164 -3.421 1.00 92.06 105 ASP A C 1
ATOM 820 O O . ASP A 1 105 ? 2.731 -6.991 -3.646 1.00 92.06 105 ASP A O 1
ATOM 824 N N . ILE A 1 106 ? 3.210 -8.965 -2.696 1.00 93.81 106 ILE A N 1
ATOM 825 C CA . ILE A 1 106 ? 4.565 -8.572 -2.285 1.00 93.81 106 ILE A CA 1
ATOM 826 C C . ILE A 1 106 ? 5.417 -8.327 -3.539 1.00 93.81 106 ILE A C 1
ATOM 828 O O . ILE A 1 106 ? 5.442 -9.149 -4.455 1.00 93.81 106 ILE A O 1
ATOM 832 N N . GLY A 1 107 ? 6.147 -7.212 -3.547 1.00 93.50 107 GLY A N 1
ATOM 833 C CA . GLY A 1 107 ? 6.960 -6.746 -4.672 1.00 93.50 107 GLY A CA 1
ATOM 834 C C . GLY A 1 107 ? 6.248 -5.747 -5.586 1.00 93.50 107 GLY A C 1
ATOM 835 O O . GLY A 1 107 ? 6.898 -5.162 -6.455 1.00 93.50 107 GLY A O 1
ATOM 836 N N . ASP A 1 108 ? 4.944 -5.516 -5.400 1.00 94.69 108 ASP A N 1
ATOM 837 C CA . ASP A 1 108 ? 4.221 -4.477 -6.134 1.00 94.69 108 ASP A CA 1
ATOM 838 C C . ASP A 1 108 ? 4.751 -3.082 -5.763 1.00 94.69 108 ASP A C 1
ATOM 840 O O . ASP A 1 108 ? 5.087 -2.794 -4.612 1.00 94.69 108 ASP A O 1
ATOM 844 N N . MET A 1 109 ? 4.843 -2.198 -6.757 1.00 95.62 109 MET A N 1
ATOM 845 C CA . MET A 1 109 ? 5.367 -0.841 -6.592 1.00 95.62 109 MET A CA 1
ATOM 846 C C . MET A 1 109 ? 4.227 0.156 -6.433 1.00 95.62 109 MET A C 1
ATOM 848 O O . MET A 1 109 ? 3.276 0.148 -7.213 1.00 95.62 109 MET A O 1
ATOM 852 N N . VAL A 1 110 ? 4.348 1.074 -5.478 1.00 95.94 110 VAL A N 1
ATOM 853 C CA . VAL A 1 110 ? 3.394 2.175 -5.317 1.00 95.94 110 VAL A CA 1
ATOM 854 C C . VAL A 1 110 ? 3.742 3.291 -6.291 1.00 95.94 110 VAL A C 1
ATOM 856 O O . VAL A 1 110 ? 4.825 3.873 -6.225 1.00 95.94 110 VAL A O 1
ATOM 859 N N . ILE A 1 111 ? 2.812 3.599 -7.192 1.00 96.06 111 ILE A N 1
ATOM 860 C CA . ILE A 1 111 ? 2.984 4.627 -8.222 1.00 96.06 111 ILE A CA 1
ATOM 861 C C . ILE A 1 111 ? 2.460 5.971 -7.730 1.00 96.06 111 ILE A C 1
ATOM 863 O O . ILE A 1 111 ? 3.163 6.980 -7.820 1.00 96.06 111 ILE A O 1
ATOM 867 N N . SER A 1 112 ? 1.252 5.993 -7.166 1.00 96.88 112 SER A N 1
ATOM 868 C CA . SER A 1 112 ? 0.643 7.211 -6.628 1.00 96.88 112 SER A CA 1
ATOM 869 C C . SER A 1 112 ? -0.334 6.936 -5.496 1.00 96.88 112 SER A C 1
ATOM 871 O O . SER A 1 112 ? -0.923 5.859 -5.433 1.00 96.88 112 SER A O 1
ATOM 873 N N . VAL A 1 113 ? -0.574 7.953 -4.671 1.00 95.75 113 VAL A N 1
ATOM 874 C CA . VAL A 1 113 ? -1.647 7.978 -3.669 1.00 95.75 113 VAL A CA 1
ATOM 875 C C . VAL A 1 113 ? -2.515 9.209 -3.915 1.00 95.75 113 VAL A C 1
ATOM 877 O O . VAL A 1 113 ? -1.981 10.311 -4.026 1.00 95.75 113 VAL A O 1
ATOM 880 N N . ASP A 1 114 ? -3.824 9.019 -4.073 1.00 94.62 114 ASP A N 1
ATOM 881 C CA . ASP A 1 114 ? -4.814 10.042 -4.444 1.00 94.62 114 ASP A CA 1
ATOM 882 C C . ASP A 1 114 ? -4.363 10.904 -5.641 1.00 94.62 114 ASP A C 1
ATOM 884 O O . ASP A 1 114 ? -4.479 12.128 -5.662 1.00 94.62 114 ASP A O 1
ATOM 888 N N . GLY A 1 115 ? -3.768 10.250 -6.644 1.00 94.31 115 GLY A N 1
ATOM 889 C CA . GLY A 1 115 ? -3.234 10.891 -7.850 1.00 94.31 115 GLY A CA 1
ATOM 890 C C . GLY A 1 115 ? -1.870 11.575 -7.682 1.00 94.31 115 GLY A C 1
ATOM 891 O O . GLY A 1 115 ? -1.269 11.977 -8.678 1.00 94.31 115 GLY A O 1
ATOM 892 N N . LYS A 1 116 ? -1.321 11.670 -6.464 1.00 96.38 116 LYS A N 1
ATOM 893 C CA . LYS A 1 116 ? 0.025 12.207 -6.230 1.00 96.38 116 LYS A CA 1
ATOM 894 C C . LYS A 1 116 ? 1.085 11.127 -6.432 1.00 96.38 116 LYS A C 1
ATOM 896 O O . LYS A 1 116 ? 1.127 10.145 -5.693 1.00 96.38 116 LYS A O 1
ATOM 901 N N . LEU A 1 117 ? 1.955 11.322 -7.423 1.00 96.00 117 LEU A N 1
ATOM 902 C CA . LEU A 1 117 ? 3.046 10.396 -7.743 1.00 96.00 117 LEU A CA 1
ATOM 903 C C . LEU A 1 117 ? 4.062 10.298 -6.602 1.00 96.00 117 LEU A C 1
ATOM 905 O O . LEU A 1 117 ? 4.550 11.322 -6.123 1.00 96.00 117 LEU A O 1
ATOM 909 N N . ILE A 1 118 ? 4.440 9.069 -6.243 1.00 96.81 118 ILE A N 1
ATOM 910 C CA . ILE A 1 118 ? 5.476 8.791 -5.237 1.00 96.81 118 ILE A CA 1
ATOM 911 C C . ILE A 1 118 ? 6.845 9.313 -5.688 1.00 96.81 118 ILE A C 1
ATOM 913 O O . ILE A 1 118 ? 7.592 9.850 -4.876 1.00 96.81 118 ILE A O 1
ATOM 917 N N . SER A 1 119 ? 7.141 9.252 -6.989 1.00 92.81 119 SER A N 1
ATOM 918 C CA . SER A 1 119 ? 8.402 9.744 -7.562 1.00 92.81 119 SER A CA 1
ATOM 919 C C . SER A 1 119 ? 8.641 11.241 -7.348 1.00 92.81 119 SER A C 1
ATOM 921 O O . SER A 1 119 ? 9.786 11.679 -7.357 1.00 92.81 119 SER A O 1
ATOM 923 N N . ASN A 1 120 ? 7.572 12.022 -7.155 1.00 94.44 120 ASN A N 1
ATOM 924 C CA . ASN A 1 120 ? 7.639 13.473 -6.956 1.00 94.44 120 ASN A CA 1
ATOM 925 C C . ASN A 1 120 ? 7.669 13.855 -5.468 1.00 94.44 120 ASN A C 1
ATOM 927 O O . ASN A 1 120 ? 7.609 15.037 -5.124 1.00 94.44 120 ASN A O 1
ATOM 931 N N . VAL A 1 121 ? 7.689 12.866 -4.575 1.00 94.50 121 VAL A N 1
ATOM 932 C CA . VAL A 1 121 ? 7.733 13.075 -3.132 1.00 94.50 121 VAL A CA 1
ATOM 933 C C . VAL A 1 121 ? 9.181 13.268 -2.689 1.00 94.50 121 VAL A C 1
ATOM 935 O O . VAL A 1 121 ? 10.095 12.623 -3.189 1.00 94.50 121 VAL A O 1
ATOM 938 N N . THR A 1 122 ? 9.388 14.170 -1.733 1.00 91.38 122 THR A N 1
ATOM 939 C CA . THR A 1 122 ? 10.711 14.599 -1.264 1.00 91.38 122 THR A CA 1
ATOM 940 C C . THR A 1 122 ? 11.346 13.668 -0.236 1.00 91.38 122 THR A C 1
ATOM 942 O O . THR A 1 122 ? 12.566 13.668 -0.091 1.00 91.38 122 THR A O 1
ATOM 945 N N . SER A 1 123 ? 10.551 12.883 0.497 1.00 92.81 123 SER A N 1
ATOM 946 C CA . SER A 1 123 ? 11.056 12.014 1.564 1.00 92.81 123 SER A CA 1
ATOM 947 C C . SER A 1 123 ? 10.185 10.776 1.800 1.00 92.81 123 SER A C 1
ATOM 949 O O . SER A 1 123 ? 8.999 10.759 1.477 1.00 92.81 123 SER A O 1
ATOM 951 N N . ALA A 1 124 ? 10.761 9.744 2.424 1.00 90.19 124 ALA A N 1
ATOM 952 C CA . ALA A 1 124 ? 10.019 8.554 2.848 1.00 90.19 124 ALA A CA 1
ATOM 953 C C . ALA A 1 124 ? 8.931 8.879 3.893 1.00 90.19 124 ALA A C 1
ATOM 955 O O . ALA A 1 124 ? 7.852 8.296 3.847 1.00 90.19 124 ALA A O 1
ATOM 956 N N . ALA A 1 125 ? 9.174 9.854 4.776 1.00 90.31 125 ALA A N 1
ATOM 957 C CA . ALA A 1 125 ? 8.192 10.303 5.767 1.00 90.31 125 ALA A CA 1
ATOM 958 C C . ALA A 1 125 ? 6.957 10.946 5.109 1.00 90.31 125 ALA A C 1
ATOM 960 O O . ALA A 1 125 ? 5.825 10.753 5.547 1.00 90.31 125 ALA A O 1
ATOM 961 N N . ASP A 1 126 ? 7.152 11.683 4.013 1.00 93.19 126 ASP A N 1
ATOM 962 C CA . ASP A 1 126 ? 6.037 12.226 3.237 1.00 93.19 126 ASP A CA 1
ATOM 963 C C . ASP A 1 126 ? 5.235 11.117 2.539 1.00 93.19 126 ASP A C 1
ATOM 965 O O . ASP A 1 126 ? 4.017 11.235 2.422 1.00 93.19 126 ASP A O 1
ATOM 969 N N . VAL A 1 127 ? 5.889 10.030 2.106 1.00 94.12 127 VAL A N 1
ATOM 970 C CA . VAL A 1 127 ? 5.201 8.845 1.560 1.00 94.12 127 VAL A CA 1
ATOM 971 C C . VAL A 1 127 ? 4.369 8.156 2.637 1.00 94.12 127 VAL A C 1
ATOM 973 O O . VAL A 1 127 ? 3.218 7.810 2.383 1.00 94.12 127 VAL A O 1
ATOM 976 N N . GLU A 1 128 ? 4.912 7.996 3.843 1.00 90.69 128 GLU A N 1
ATOM 977 C CA . GLU A 1 128 ? 4.178 7.441 4.983 1.00 90.69 128 GLU A CA 1
ATOM 978 C C . GLU A 1 128 ? 2.936 8.277 5.313 1.00 90.69 128 GLU A C 1
ATOM 980 O O . GLU A 1 128 ? 1.843 7.724 5.462 1.00 90.69 128 GLU A O 1
ATOM 985 N N . ARG A 1 129 ? 3.064 9.610 5.335 1.00 91.75 129 ARG A N 1
ATOM 986 C CA . ARG A 1 129 ? 1.922 10.515 5.525 1.00 91.75 129 ARG A CA 1
ATOM 987 C C . ARG A 1 129 ? 0.867 10.330 4.433 1.00 91.75 129 ARG A C 1
ATOM 989 O O . ARG A 1 129 ? -0.306 10.155 4.752 1.00 91.75 129 ARG A O 1
ATOM 996 N N . LEU A 1 130 ? 1.281 10.285 3.162 1.00 94.50 130 LEU A N 1
ATOM 997 C CA . LEU A 1 130 ? 0.367 10.046 2.039 1.00 94.50 130 LEU A CA 1
ATOM 998 C C . LEU A 1 130 ? -0.366 8.708 2.168 1.00 94.50 130 LEU A C 1
ATOM 1000 O O . LEU A 1 130 ? -1.574 8.668 1.994 1.00 94.50 130 LEU A O 1
ATOM 1004 N N . LEU A 1 131 ? 0.327 7.622 2.509 1.00 91.19 131 LEU A N 1
ATOM 1005 C CA . LEU A 1 131 ? -0.285 6.298 2.686 1.00 91.19 131 LEU A CA 1
ATOM 1006 C C . LEU A 1 131 ? -1.187 6.216 3.927 1.00 91.19 131 LEU A C 1
ATOM 1008 O O . LEU A 1 131 ? -2.123 5.409 3.981 1.00 91.19 131 LEU A O 1
ATOM 1012 N N . THR A 1 132 ? -0.912 7.039 4.937 1.00 87.50 132 THR A N 1
ATOM 1013 C CA . THR A 1 132 ? -1.713 7.127 6.161 1.00 87.50 132 THR A CA 1
ATOM 1014 C C . THR A 1 132 ? -3.031 7.849 5.902 1.00 87.50 132 THR A C 1
ATOM 1016 O O . THR A 1 132 ? -4.089 7.318 6.244 1.00 87.50 132 THR A O 1
ATOM 1019 N N . GLU A 1 133 ? -2.980 9.012 5.258 1.00 88.94 133 GLU A N 1
ATOM 1020 C CA . GLU A 1 133 ? -4.144 9.872 5.010 1.00 88.94 133 GLU A CA 1
ATOM 1021 C C . GLU A 1 133 ? -4.936 9.454 3.766 1.00 88.94 133 GLU A C 1
ATOM 1023 O O . GLU A 1 133 ? -6.166 9.549 3.741 1.00 88.94 133 GLU A O 1
ATOM 1028 N N . GLY A 1 134 ? -4.226 8.986 2.743 1.00 88.75 134 GLY A N 1
ATOM 1029 C CA . GLY A 1 134 ? -4.777 8.756 1.422 1.00 88.75 134 GLY A CA 1
ATOM 1030 C C . GLY A 1 134 ? -5.659 7.522 1.324 1.00 88.75 134 GLY A C 1
ATOM 1031 O O . GLY A 1 134 ? -5.559 6.578 2.121 1.00 88.75 134 GLY A O 1
ATOM 1032 N N . ARG A 1 135 ? -6.554 7.540 0.333 1.00 89.25 135 ARG A N 1
ATOM 1033 C CA . ARG A 1 135 ? -7.584 6.505 0.165 1.00 89.25 135 ARG A CA 1
ATOM 1034 C C . ARG A 1 135 ? -7.365 5.648 -1.061 1.00 89.25 135 ARG A C 1
ATOM 1036 O O . ARG A 1 135 ? -7.501 4.435 -0.965 1.00 89.25 135 ARG A O 1
ATOM 1043 N N . LEU A 1 136 ? -7.027 6.250 -2.189 1.00 92.19 136 LEU A N 1
ATOM 1044 C CA . LEU A 1 136 ? -6.853 5.557 -3.452 1.00 92.19 136 LEU A CA 1
ATOM 1045 C C . LEU A 1 136 ? -5.367 5.396 -3.745 1.00 92.19 136 LEU A C 1
ATOM 1047 O O . LEU A 1 136 ? -4.635 6.374 -3.875 1.00 92.19 136 LEU A O 1
ATOM 1051 N N . ILE A 1 137 ? -4.904 4.160 -3.860 1.00 94.12 137 ILE A N 1
ATOM 1052 C CA . ILE A 1 137 ? -3.497 3.857 -4.101 1.00 94.12 137 ILE A CA 1
ATOM 1053 C C . ILE A 1 137 ? -3.393 3.165 -5.447 1.00 94.12 137 ILE A C 1
ATOM 1055 O O . ILE A 1 137 ? -4.019 2.135 -5.677 1.00 94.12 137 ILE A O 1
ATOM 1059 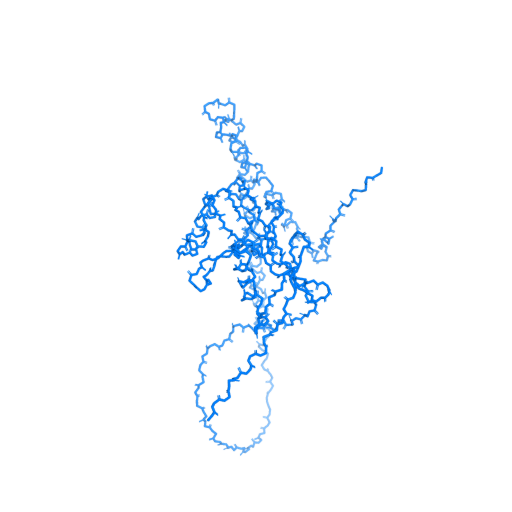N N . ARG A 1 138 ? -2.580 3.727 -6.337 1.00 95.56 138 ARG A N 1
ATOM 1060 C CA . ARG A 1 138 ? -2.258 3.102 -7.615 1.00 95.56 138 ARG A CA 1
ATOM 1061 C C . ARG A 1 138 ? -0.990 2.283 -7.456 1.00 95.56 138 ARG A C 1
ATOM 1063 O O . ARG A 1 138 ? 0.072 2.825 -7.135 1.00 95.56 138 ARG A O 1
ATOM 1070 N N . LEU A 1 139 ? -1.120 0.985 -7.675 1.00 95.50 139 LEU A N 1
ATOM 1071 C CA . LEU A 1 139 ? -0.048 0.008 -7.609 1.00 95.50 139 LEU A CA 1
ATOM 1072 C C . LEU A 1 139 ? 0.316 -0.450 -9.019 1.00 95.50 139 LEU A C 1
ATOM 1074 O O . LEU A 1 139 ? -0.503 -0.436 -9.935 1.00 95.50 139 LEU A O 1
ATOM 1078 N N . ARG A 1 140 ? 1.562 -0.873 -9.182 1.00 94.62 140 ARG A N 1
ATOM 1079 C CA . ARG A 1 140 ? 2.069 -1.511 -10.391 1.00 94.62 140 ARG A CA 1
ATOM 1080 C C . ARG A 1 140 ? 2.586 -2.887 -10.040 1.00 94.62 140 ARG A C 1
ATOM 1082 O O . ARG A 1 140 ? 3.330 -3.022 -9.066 1.00 94.62 140 ARG A O 1
ATOM 1089 N N . LYS A 1 141 ? 2.239 -3.879 -10.857 1.00 92.50 141 LYS A N 1
ATOM 1090 C CA . LYS A 1 141 ? 2.656 -5.255 -10.617 1.00 92.50 141 LYS A CA 1
ATOM 1091 C C . LYS A 1 141 ? 4.171 -5.392 -10.548 1.00 92.50 141 LYS A C 1
ATOM 1093 O O . LYS A 1 141 ? 4.906 -4.955 -11.436 1.00 92.50 141 LYS A O 1
ATOM 1098 N N . GLY A 1 142 ? 4.618 -5.985 -9.449 1.00 85.69 142 GLY A N 1
ATOM 1099 C CA . GLY A 1 142 ? 5.991 -6.361 -9.207 1.00 85.69 142 GLY A CA 1
ATOM 1100 C C . GLY A 1 142 ? 6.406 -7.484 -10.140 1.00 85.69 142 GLY A C 1
ATOM 1101 O O . GLY A 1 142 ? 5.601 -8.314 -10.573 1.00 85.69 142 GLY A O 1
ATOM 1102 N N . ARG A 1 143 ? 7.700 -7.545 -10.446 1.00 74.62 143 ARG A N 1
ATOM 1103 C CA . ARG A 1 143 ? 8.234 -8.667 -11.215 1.00 74.62 143 ARG A CA 1
ATOM 1104 C C . ARG A 1 143 ? 8.154 -9.917 -10.353 1.00 74.62 143 ARG A C 1
ATOM 1106 O O . ARG A 1 143 ? 8.863 -10.017 -9.356 1.00 74.62 143 ARG A O 1
ATOM 1113 N N . LYS A 1 144 ? 7.351 -10.896 -10.774 1.00 59.19 144 LYS A N 1
ATOM 1114 C CA . LYS A 1 144 ? 7.427 -12.260 -10.244 1.00 59.19 144 LYS A CA 1
ATOM 1115 C C . LYS A 1 144 ? 8.766 -12.856 -10.670 1.00 59.19 144 LYS A C 1
ATOM 1117 O O . LYS A 1 144 ? 8.874 -13.492 -11.717 1.00 59.19 144 LYS A O 1
ATOM 1122 N N . THR A 1 145 ? 9.812 -12.637 -9.885 1.00 44.81 145 THR A N 1
ATOM 1123 C CA . THR A 1 145 ? 10.990 -13.493 -9.959 1.00 44.81 145 THR A CA 1
ATOM 1124 C C . THR A 1 145 ? 10.526 -14.875 -9.516 1.00 44.81 145 THR A C 1
ATOM 1126 O O . THR A 1 145 ? 10.143 -15.074 -8.364 1.00 44.81 145 THR A O 1
ATOM 1129 N N . LYS A 1 146 ? 10.480 -15.842 -10.444 1.00 33.75 146 LYS A N 1
ATOM 1130 C CA . LYS A 1 146 ? 10.344 -17.253 -10.058 1.00 33.75 146 LYS A CA 1
ATOM 1131 C C . LYS A 1 146 ? 11.385 -17.506 -8.959 1.00 33.75 146 LYS A C 1
ATOM 1133 O O . LYS A 1 146 ? 12.536 -17.112 -9.164 1.00 33.75 146 LYS A O 1
ATOM 1138 N N . PRO A 1 147 ? 11.018 -18.108 -7.816 1.00 32.91 147 PRO A N 1
ATOM 1139 C CA . PRO A 1 147 ? 12.000 -18.444 -6.805 1.00 32.91 147 PRO A CA 1
ATOM 1140 C C . PRO A 1 147 ? 12.972 -19.436 -7.440 1.00 32.91 147 PRO A C 1
ATOM 1142 O O . PRO A 1 147 ? 12.627 -20.587 -7.702 1.00 32.91 147 PRO A O 1
ATOM 1145 N N . SER A 1 148 ? 14.180 -18.969 -7.743 1.00 29.56 148 SER A N 1
ATOM 1146 C CA . SER A 1 148 ? 15.312 -19.850 -7.962 1.00 29.56 148 SER A CA 1
ATOM 1147 C C . SER A 1 148 ? 15.489 -20.624 -6.664 1.00 29.56 148 SER A C 1
ATOM 1149 O O . SER A 1 148 ? 15.758 -20.035 -5.616 1.00 29.56 148 SER A O 1
ATOM 1151 N N . THR A 1 149 ? 15.283 -21.933 -6.725 1.00 35.59 149 THR A N 1
ATOM 1152 C CA . THR A 1 149 ? 15.721 -22.894 -5.716 1.00 35.59 149 THR A CA 1
ATOM 1153 C C . THR A 1 149 ? 17.241 -22.855 -5.626 1.00 35.59 149 THR A C 1
ATOM 1155 O O . THR A 1 149 ? 17.918 -23.740 -6.123 1.00 35.59 149 THR A O 1
ATOM 1158 N N . ASP A 1 150 ? 17.764 -21.809 -5.004 1.00 29.08 150 ASP A N 1
ATOM 1159 C CA . ASP A 1 150 ? 19.099 -21.768 -4.441 1.00 29.08 150 ASP A CA 1
ATOM 1160 C C . ASP A 1 150 ? 18.929 -21.318 -3.000 1.00 29.08 150 ASP A C 1
ATOM 1162 O O . ASP A 1 150 ? 18.791 -20.142 -2.664 1.00 29.08 150 ASP A O 1
ATOM 1166 N N . SER A 1 151 ? 18.855 -22.322 -2.136 1.00 33.84 151 SER A N 1
ATOM 1167 C CA . SER A 1 151 ? 18.905 -22.194 -0.692 1.00 33.84 151 SER A CA 1
ATOM 1168 C C . SER A 1 151 ? 20.208 -21.510 -0.278 1.00 33.84 151 SER A C 1
ATOM 1170 O O . SER A 1 151 ? 21.214 -22.163 0.009 1.00 33.84 151 SER A O 1
ATOM 1172 N N . VAL A 1 152 ? 20.185 -20.179 -0.215 1.00 31.11 152 VAL A N 1
ATOM 1173 C CA . VAL A 1 152 ? 21.189 -19.398 0.501 1.00 31.11 152 VAL A CA 1
ATOM 1174 C C . VAL A 1 152 ? 20.987 -19.685 1.983 1.00 31.11 152 VAL A C 1
ATOM 1176 O O . VAL A 1 152 ? 20.077 -19.170 2.630 1.00 31.11 152 VAL A O 1
ATOM 1179 N N . LYS A 1 153 ? 21.843 -20.561 2.518 1.00 33.66 153 LYS A N 1
ATOM 1180 C CA . LYS A 1 153 ? 22.031 -20.750 3.957 1.00 33.66 153 LYS A CA 1
ATOM 1181 C C . LYS A 1 153 ? 22.405 -19.401 4.570 1.00 33.66 153 LYS A C 1
ATOM 1183 O O . LYS A 1 153 ? 23.565 -18.995 4.523 1.00 33.66 153 LYS A O 1
ATOM 1188 N N . VAL A 1 154 ? 21.425 -18.725 5.159 1.00 28.50 154 VAL A N 1
ATOM 1189 C CA . VAL A 1 154 ? 21.658 -17.593 6.054 1.00 28.50 154 VAL A CA 1
ATOM 1190 C C . VAL A 1 154 ? 22.398 -18.140 7.271 1.00 28.50 154 VAL A C 1
ATOM 1192 O O . VAL A 1 154 ? 21.828 -18.819 8.124 1.00 28.50 154 VAL A O 1
ATOM 1195 N N . ARG A 1 155 ? 23.710 -17.892 7.324 1.00 28.66 155 ARG A N 1
ATOM 1196 C CA . ARG A 1 155 ? 24.472 -18.005 8.565 1.00 28.66 155 ARG A CA 1
ATOM 1197 C C . ARG A 1 155 ? 24.011 -16.868 9.467 1.00 28.66 155 ARG A C 1
ATOM 1199 O O . ARG A 1 155 ? 24.213 -15.703 9.140 1.00 28.66 155 ARG A O 1
ATOM 1206 N N . HIS A 1 156 ? 23.392 -17.228 10.586 1.00 27.31 156 HIS A N 1
ATOM 1207 C CA . HIS A 1 156 ? 23.220 -16.338 11.724 1.00 27.31 156 HIS A CA 1
ATOM 1208 C C . HIS A 1 156 ? 24.594 -15.788 12.125 1.00 27.31 156 HIS A C 1
ATOM 1210 O O . HIS A 1 156 ? 25.457 -16.546 12.565 1.00 27.31 156 HIS A O 1
ATOM 1216 N N . ILE A 1 157 ? 24.795 -14.483 11.959 1.00 28.47 157 ILE A N 1
ATOM 1217 C CA . ILE A 1 157 ? 25.847 -13.746 12.655 1.00 28.47 157 ILE A CA 1
ATOM 1218 C C . ILE A 1 157 ? 25.123 -12.955 13.735 1.00 28.47 157 ILE A C 1
ATOM 1220 O O . ILE A 1 157 ? 24.445 -11.966 13.461 1.00 28.47 157 ILE A O 1
ATOM 1224 N N . SER A 1 158 ? 25.196 -13.475 14.954 1.00 30.62 158 SER A N 1
ATOM 1225 C CA . SER A 1 158 ? 24.731 -12.801 16.158 1.00 30.62 158 SER A CA 1
ATOM 1226 C C . SER A 1 158 ? 25.641 -11.608 16.431 1.00 30.62 158 SER A C 1
ATOM 1228 O O . SER A 1 158 ? 26.863 -11.741 16.434 1.00 30.62 158 SER A O 1
ATOM 1230 N N . ALA A 1 159 ? 25.034 -10.444 16.645 1.00 30.55 159 ALA A N 1
ATOM 1231 C CA . ALA A 1 159 ? 25.717 -9.240 17.081 1.00 30.55 159 ALA A CA 1
ATOM 1232 C C . ALA A 1 159 ? 26.088 -9.361 18.566 1.00 30.55 159 ALA A C 1
ATOM 1234 O O . ALA A 1 159 ? 25.261 -9.137 19.445 1.00 30.55 159 ALA A O 1
ATOM 1235 N N . SER A 1 160 ? 27.342 -9.703 18.828 1.00 33.41 160 SER A N 1
ATOM 1236 C CA . SER A 1 160 ? 28.045 -9.388 20.069 1.00 33.41 160 SER A CA 1
ATOM 1237 C C . SER A 1 160 ? 29.536 -9.341 19.749 1.00 33.41 160 SER A C 1
ATOM 1239 O O . SER A 1 160 ? 30.036 -10.256 19.102 1.00 33.41 160 SER A O 1
ATOM 1241 N N . ASP A 1 161 ? 30.187 -8.262 20.188 1.00 29.38 161 ASP A N 1
ATOM 1242 C CA . ASP A 1 161 ? 31.640 -8.013 20.223 1.00 29.38 161 ASP A CA 1
ATOM 1243 C C . ASP A 1 161 ? 32.137 -6.924 19.260 1.00 29.38 161 ASP A C 1
ATOM 1245 O O . ASP A 1 161 ? 32.927 -7.129 18.341 1.00 29.38 161 ASP A O 1
ATOM 1249 N N . ALA A 1 162 ? 31.700 -5.697 19.549 1.00 28.91 162 ALA A N 1
ATOM 1250 C CA . ALA A 1 162 ? 32.542 -4.523 19.378 1.00 28.91 162 ALA A CA 1
ATOM 1251 C C . ALA A 1 162 ? 33.333 -4.321 20.682 1.00 28.91 162 ALA A C 1
ATOM 1253 O O . ALA A 1 162 ? 32.710 -4.069 21.709 1.00 28.91 162 ALA A O 1
ATOM 1254 N N . PHE A 1 163 ? 34.662 -4.464 20.642 1.00 29.64 163 PHE A N 1
ATOM 1255 C CA . PHE A 1 163 ? 35.683 -3.552 21.199 1.00 29.64 163 PHE A CA 1
ATOM 1256 C C . PHE A 1 163 ? 37.045 -4.252 21.403 1.00 29.64 163 PHE A C 1
ATOM 1258 O O . PHE A 1 163 ? 37.132 -5.336 21.965 1.00 29.64 163 PHE A O 1
ATOM 1265 N N . GLN A 1 164 ? 38.091 -3.520 21.000 1.00 31.22 164 GLN A N 1
ATOM 1266 C CA . GLN A 1 164 ? 39.518 -3.624 21.349 1.00 31.22 164 GLN A CA 1
ATOM 1267 C C . GLN A 1 164 ? 40.350 -4.792 20.798 1.00 31.22 164 GLN A C 1
ATOM 1269 O O . GLN A 1 164 ? 40.545 -5.828 21.423 1.00 31.22 164 GLN A O 1
ATOM 1274 N N . ALA A 1 165 ? 40.991 -4.510 19.660 1.00 27.47 165 ALA A N 1
ATOM 1275 C CA . ALA A 1 165 ? 42.298 -5.050 19.322 1.00 27.47 165 ALA A CA 1
ATOM 1276 C C . ALA A 1 165 ? 43.368 -4.049 19.779 1.00 27.47 165 ALA A C 1
ATOM 1278 O O . ALA A 1 165 ? 43.445 -2.964 19.214 1.00 27.47 165 ALA A O 1
ATOM 1279 N N . GLU A 1 166 ? 44.195 -4.417 20.757 1.00 30.88 166 GLU A N 1
ATOM 1280 C CA . GLU A 1 166 ? 45.534 -3.853 20.929 1.00 30.88 166 GLU A CA 1
ATOM 1281 C C . GLU A 1 166 ? 46.484 -4.874 21.583 1.00 30.88 166 GLU A C 1
ATOM 1283 O O . GLU A 1 166 ? 46.135 -5.554 22.543 1.00 30.88 166 GLU A O 1
ATOM 1288 N N . HIS A 1 167 ? 47.708 -4.894 21.044 1.00 32.97 167 HIS A N 1
ATOM 1289 C CA . HIS A 1 167 ? 48.967 -5.395 21.607 1.00 32.97 167 HIS A CA 1
ATOM 1290 C C . HIS A 1 167 ? 49.317 -6.901 21.542 1.00 32.97 167 HIS A C 1
ATOM 1292 O O . HIS A 1 167 ? 49.069 -7.701 22.441 1.00 32.97 167 HIS A O 1
ATOM 1298 N N . LEU A 1 168 ? 50.074 -7.224 20.480 1.00 28.47 168 LEU A N 1
ATOM 12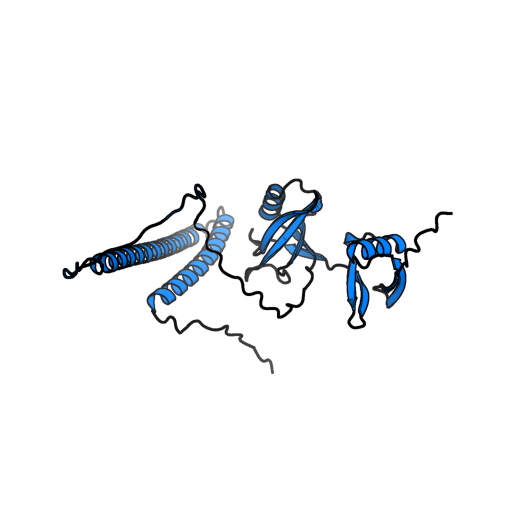99 C CA . LEU A 1 168 ? 51.116 -8.257 20.423 1.00 28.47 168 LEU A CA 1
ATOM 1300 C C . LEU A 1 168 ? 52.262 -7.917 21.392 1.00 28.47 168 LEU A C 1
ATOM 1302 O O . LEU A 1 168 ? 52.926 -6.916 21.142 1.00 28.47 168 LEU A O 1
ATOM 1306 N N . ILE A 1 169 ? 52.587 -8.799 22.347 1.00 33.31 169 ILE A N 1
ATOM 1307 C CA . ILE A 1 169 ? 53.971 -9.121 22.767 1.00 33.31 169 ILE A CA 1
ATOM 1308 C C . ILE A 1 169 ? 54.012 -10.593 23.242 1.00 33.31 169 ILE A C 1
ATOM 1310 O O . ILE A 1 169 ? 53.361 -10.974 24.207 1.00 33.31 169 ILE A O 1
ATOM 1314 N N . ASN A 1 170 ? 54.792 -11.419 22.544 1.00 28.75 170 ASN A N 1
ATOM 1315 C CA . ASN A 1 170 ? 55.340 -12.722 22.978 1.00 28.75 170 ASN A CA 1
ATOM 1316 C C . ASN A 1 170 ? 56.749 -12.424 23.593 1.00 28.75 170 ASN A C 1
ATOM 1318 O O . ASN A 1 170 ? 57.244 -11.344 23.260 1.00 28.75 170 ASN A O 1
ATOM 1322 N N . PRO A 1 171 ? 57.497 -13.291 24.335 1.00 39.25 171 PRO A N 1
ATOM 1323 C CA . PRO A 1 171 ? 57.399 -14.758 24.335 1.00 39.25 171 PRO A CA 1
ATOM 1324 C C . PRO A 1 171 ? 57.899 -15.543 25.602 1.00 39.25 171 PRO A C 1
ATOM 1326 O O . PRO A 1 171 ? 58.477 -14.996 26.529 1.00 39.25 171 PRO A O 1
ATOM 1329 N N . THR A 1 172 ? 57.771 -16.880 25.537 1.00 27.48 172 THR A N 1
ATOM 1330 C CA . THR A 1 172 ? 58.620 -17.958 26.136 1.00 27.48 172 THR A CA 1
ATOM 1331 C C . THR A 1 172 ? 58.786 -18.120 27.665 1.00 27.48 172 THR A C 1
ATOM 1333 O O . THR A 1 172 ? 59.482 -17.341 28.297 1.00 27.48 172 THR A O 1
ATOM 1336 N N . GLN A 1 173 ? 58.330 -19.261 28.216 1.00 28.69 173 GLN A N 1
ATOM 1337 C CA . GLN A 1 173 ? 59.141 -20.387 28.763 1.00 28.69 173 GLN A CA 1
ATOM 1338 C C . GLN A 1 173 ? 58.348 -21.261 29.772 1.00 28.69 173 GLN A C 1
ATOM 1340 O O . GLN A 1 173 ? 57.708 -20.766 30.691 1.00 28.69 173 GLN A O 1
ATOM 1345 N N . MET A 1 174 ? 58.424 -22.584 29.577 1.00 30.08 174 MET A N 1
ATOM 1346 C CA . MET A 1 174 ? 58.119 -23.678 30.535 1.00 30.08 174 MET A CA 1
ATOM 1347 C C . MET A 1 174 ? 59.301 -23.859 31.532 1.00 30.08 174 MET A C 1
ATOM 1349 O O . MET A 1 174 ? 60.317 -23.208 31.278 1.00 30.08 174 MET A O 1
ATOM 1353 N N . PRO A 1 175 ? 59.329 -24.785 32.536 1.00 47.81 175 PRO A N 1
ATOM 1354 C CA . PRO A 1 175 ? 58.360 -25.806 33.014 1.00 47.81 175 PRO A CA 1
ATOM 1355 C C . PRO A 1 175 ? 58.222 -25.883 34.575 1.00 47.81 175 PRO A C 1
ATOM 1357 O O . PRO A 1 175 ? 58.867 -25.125 35.289 1.00 47.81 175 PRO A O 1
ATOM 1360 N N . VAL A 1 176 ? 57.440 -26.852 35.099 1.00 33.72 176 VAL A N 1
ATOM 1361 C CA . VAL A 1 176 ? 57.742 -27.789 36.234 1.00 33.72 176 VAL A CA 1
ATOM 1362 C C . VAL A 1 176 ? 56.503 -28.146 37.103 1.00 33.72 176 VAL A C 1
ATOM 1364 O O . VAL A 1 176 ? 55.722 -27.290 37.500 1.00 33.72 176 VAL A O 1
ATOM 1367 N N . SER A 1 177 ? 56.374 -29.461 37.347 1.00 31.27 177 SER A N 1
ATOM 1368 C CA . SER A 1 177 ? 55.508 -30.302 38.213 1.00 31.27 177 SER A CA 1
ATOM 1369 C C . SER A 1 177 ? 55.169 -29.740 39.624 1.00 31.27 177 SER A C 1
ATOM 1371 O O . SER A 1 177 ? 55.880 -28.871 40.101 1.00 31.27 177 SER A O 1
ATOM 1373 N N . GLU A 1 178 ? 54.179 -30.168 40.434 1.00 28.83 178 GLU A N 1
ATOM 1374 C CA . GLU A 1 178 ? 53.571 -31.491 40.679 1.00 28.83 178 GLU A CA 1
ATOM 1375 C C . GLU A 1 178 ? 52.359 -31.383 41.676 1.00 28.83 178 GLU A C 1
ATOM 1377 O O . GLU A 1 178 ? 52.450 -30.672 42.673 1.00 28.83 178 GLU A O 1
ATOM 1382 N N . LYS A 1 179 ? 51.295 -32.193 41.470 1.00 35.06 179 LYS A N 1
ATOM 1383 C CA . LYS A 1 179 ? 50.377 -32.834 42.471 1.00 35.06 179 LYS A CA 1
ATOM 1384 C C . LYS A 1 179 ? 49.280 -32.037 43.263 1.00 35.06 179 LYS A C 1
ATOM 1386 O O . LYS A 1 179 ? 49.283 -30.816 43.288 1.00 35.06 179 LYS A O 1
ATOM 1391 N N . PRO A 1 180 ? 48.241 -32.710 43.844 1.00 47.25 180 PRO A N 1
ATOM 1392 C CA . PRO A 1 180 ? 46.821 -32.428 43.551 1.00 47.25 180 PRO A CA 1
ATOM 1393 C C . PRO A 1 180 ? 45.948 -32.080 44.784 1.00 47.25 180 PRO A C 1
ATOM 1395 O O . PRO A 1 180 ? 46.189 -32.591 45.878 1.00 47.25 180 PRO A O 1
ATOM 1398 N N . ARG A 1 181 ? 44.851 -31.317 44.622 1.00 33.66 181 ARG A N 1
ATOM 1399 C CA . ARG A 1 181 ? 43.742 -31.269 45.608 1.00 33.66 181 ARG A CA 1
ATOM 1400 C C . ARG A 1 181 ? 42.355 -31.136 44.952 1.00 33.66 181 ARG A C 1
ATOM 1402 O O . ARG A 1 181 ? 42.190 -30.468 43.942 1.00 33.66 181 ARG A O 1
ATOM 1409 N N . LEU A 1 182 ? 41.412 -31.845 45.575 1.00 37.50 182 LEU A N 1
ATOM 1410 C CA . LEU A 1 182 ? 40.012 -32.188 45.256 1.00 37.50 182 LEU A CA 1
ATOM 1411 C C . LEU A 1 182 ? 39.019 -30.991 45.128 1.00 37.50 182 LEU A C 1
ATOM 1413 O O . LEU A 1 182 ? 39.394 -29.856 45.419 1.00 37.50 182 LEU A O 1
ATOM 1417 N N . PRO A 1 183 ? 37.765 -31.228 44.669 1.00 44.56 183 PRO A N 1
ATOM 1418 C CA . PRO A 1 183 ? 36.997 -30.322 43.813 1.00 44.56 183 PRO A CA 1
ATOM 1419 C C . PRO A 1 183 ? 36.106 -29.335 44.582 1.00 44.56 183 PRO A C 1
ATOM 1421 O O . PRO A 1 183 ? 35.510 -29.675 45.603 1.00 44.56 183 PRO A O 1
ATOM 1424 N N . LYS A 1 184 ? 35.929 -28.125 44.033 1.00 37.91 184 LYS A N 1
ATOM 1425 C CA . LYS A 1 184 ? 34.871 -27.195 44.455 1.00 37.91 184 LYS A CA 1
ATOM 1426 C C . LYS A 1 184 ? 33.607 -27.416 43.620 1.00 37.91 184 LYS A C 1
ATOM 1428 O O . LYS A 1 184 ? 33.490 -26.951 42.490 1.00 37.91 184 LYS A O 1
ATOM 1433 N N . LEU A 1 185 ? 32.663 -28.130 44.228 1.00 41.91 185 LEU A N 1
ATOM 1434 C CA . LEU A 1 185 ? 31.227 -28.102 43.952 1.00 41.91 185 LEU A CA 1
ATOM 1435 C C . LEU A 1 185 ? 30.703 -26.655 44.030 1.00 41.91 185 LEU A C 1
ATOM 1437 O O . LEU A 1 185 ? 30.389 -26.202 45.122 1.00 41.91 185 LEU A O 1
ATOM 1441 N N . CYS A 1 186 ? 30.613 -25.924 42.914 1.00 40.66 186 CYS A N 1
ATOM 1442 C CA . CYS A 1 186 ? 29.915 -24.623 42.886 1.00 40.66 186 CYS A CA 1
ATOM 1443 C C . CYS A 1 186 ? 29.174 -24.291 41.573 1.00 40.66 186 CYS A C 1
ATOM 1445 O O . CYS A 1 186 ? 28.538 -23.250 41.514 1.00 40.66 186 CYS A O 1
ATOM 1447 N N . ALA A 1 187 ? 29.172 -25.148 40.544 1.00 45.94 187 ALA A N 1
ATOM 1448 C CA . ALA A 1 187 ? 28.537 -24.814 39.256 1.00 45.94 187 ALA A CA 1
ATOM 1449 C C . ALA A 1 187 ? 27.032 -25.160 39.155 1.00 45.94 187 ALA A C 1
ATOM 1451 O O . ALA A 1 187 ? 26.372 -24.764 38.201 1.00 45.94 187 ALA A O 1
ATOM 1452 N N . GLN A 1 188 ? 26.460 -25.902 40.114 1.00 44.94 188 GLN A N 1
ATOM 1453 C CA . GLN A 1 188 ? 25.057 -26.353 40.036 1.00 44.94 188 GLN A CA 1
ATOM 1454 C C . GLN A 1 188 ? 24.044 -25.384 40.671 1.00 44.94 188 GLN A C 1
ATOM 1456 O O . GLN A 1 188 ? 22.867 -25.422 40.322 1.00 44.94 188 GLN A O 1
ATOM 1461 N N . ALA A 1 189 ? 24.477 -24.486 41.563 1.00 48.16 189 ALA A N 1
ATOM 1462 C CA . ALA A 1 189 ? 23.575 -23.543 42.233 1.00 48.16 189 ALA A CA 1
ATOM 1463 C C . ALA A 1 189 ? 23.159 -22.362 41.332 1.00 48.16 189 ALA A C 1
ATOM 1465 O O . ALA A 1 189 ? 22.050 -21.846 41.460 1.00 48.16 189 ALA A O 1
ATOM 1466 N N . GLU A 1 190 ? 24.013 -21.963 40.385 1.00 47.78 190 GLU A N 1
ATOM 1467 C CA . GLU A 1 190 ? 23.749 -20.831 39.484 1.00 47.78 190 GLU A CA 1
ATOM 1468 C C . GLU A 1 190 ? 22.736 -21.185 38.378 1.00 47.78 190 GLU A C 1
ATOM 1470 O O . GLU A 1 190 ? 21.903 -20.356 38.012 1.00 47.78 190 GLU A O 1
ATOM 1475 N N . SER A 1 191 ? 22.722 -22.443 37.916 1.00 54.56 191 SER A N 1
ATOM 1476 C CA . SER A 1 191 ? 21.749 -22.950 36.932 1.00 54.56 191 SER A CA 1
ATOM 1477 C C . SER A 1 191 ? 20.322 -22.980 37.490 1.00 54.56 191 SER A C 1
ATOM 1479 O O . SER A 1 191 ? 19.393 -22.496 36.848 1.00 54.56 191 SER A O 1
ATOM 1481 N N . ALA A 1 192 ? 20.144 -23.487 38.714 1.00 55.78 192 ALA A N 1
ATOM 1482 C CA . ALA A 1 192 ? 18.829 -23.581 39.352 1.00 55.78 192 ALA A CA 1
ATOM 1483 C C . ALA A 1 192 ? 18.250 -22.200 39.717 1.00 55.78 192 ALA A C 1
ATOM 1485 O O . ALA A 1 192 ? 17.043 -21.977 39.617 1.00 55.78 192 ALA A O 1
ATOM 1486 N N . ALA A 1 193 ? 19.106 -21.243 40.097 1.00 61.25 193 ALA A N 1
ATOM 1487 C CA . ALA A 1 193 ? 18.690 -19.863 40.348 1.00 61.25 193 ALA A CA 1
ATOM 1488 C C . ALA A 1 193 ? 18.223 -19.153 39.061 1.00 61.25 193 ALA A C 1
ATOM 1490 O O . ALA A 1 193 ? 17.247 -18.399 39.093 1.00 61.25 193 ALA A O 1
ATOM 1491 N N . SER A 1 194 ? 18.879 -19.434 37.928 1.00 69.88 194 SER A N 1
ATOM 1492 C CA . SER A 1 194 ? 18.517 -18.911 36.604 1.00 69.88 194 SER A CA 1
ATOM 1493 C C . SER A 1 194 ? 17.188 -19.487 36.090 1.00 69.88 194 SER A C 1
ATOM 1495 O O . SER A 1 194 ? 16.322 -18.744 35.624 1.00 69.88 194 SER A O 1
ATOM 1497 N N . GLU A 1 195 ? 16.961 -20.792 36.261 1.00 71.06 195 GLU A N 1
ATOM 1498 C CA . GLU A 1 195 ? 15.691 -21.442 35.900 1.00 71.06 195 GLU A CA 1
ATOM 1499 C C . GLU A 1 195 ? 14.521 -20.956 36.764 1.00 71.06 195 GLU A C 1
ATOM 1501 O O . GLU A 1 195 ? 13.446 -20.660 36.239 1.00 71.06 195 GLU A O 1
ATOM 1506 N N . ALA A 1 196 ? 14.734 -20.769 38.069 1.00 76.50 196 ALA A N 1
ATOM 1507 C CA . ALA A 1 196 ? 13.721 -20.210 38.962 1.00 76.50 196 ALA A CA 1
ATOM 1508 C C . ALA A 1 196 ? 13.381 -18.744 38.628 1.00 76.50 196 ALA A C 1
ATOM 1510 O O . ALA A 1 196 ? 12.226 -18.329 38.753 1.00 76.50 196 ALA A O 1
ATOM 1511 N N . ALA A 1 197 ? 14.361 -17.945 38.193 1.00 83.44 197 ALA A N 1
ATOM 1512 C CA . ALA A 1 197 ? 14.126 -16.577 37.734 1.00 83.44 197 ALA A CA 1
ATOM 1513 C C . ALA A 1 197 ? 13.326 -16.548 36.422 1.00 83.44 197 ALA A C 1
ATOM 1515 O O . ALA A 1 197 ? 12.402 -15.745 36.280 1.00 83.44 197 ALA A O 1
ATOM 1516 N N . ARG A 1 198 ? 13.634 -17.462 35.495 1.00 83.44 198 ARG A N 1
ATOM 1517 C CA . ARG A 1 198 ? 12.909 -17.622 34.232 1.00 83.44 198 ARG A CA 1
ATOM 1518 C C . ARG A 1 198 ? 11.462 -18.063 34.451 1.00 83.44 198 ARG A C 1
ATOM 1520 O O . ARG A 1 198 ? 10.569 -17.447 33.881 1.00 83.44 198 ARG A O 1
ATOM 1527 N N . ALA A 1 199 ? 11.224 -19.043 35.321 1.00 83.06 199 ALA A N 1
ATOM 1528 C CA . ALA A 1 199 ? 9.875 -19.493 35.667 1.00 83.06 199 ALA A CA 1
ATOM 1529 C C . ALA A 1 199 ? 9.029 -18.359 36.273 1.00 83.06 199 ALA A C 1
ATOM 1531 O O . ALA A 1 199 ? 7.877 -18.163 35.896 1.00 83.06 199 ALA A O 1
ATOM 1532 N N . LYS A 1 200 ? 9.621 -17.536 37.150 1.00 89.50 200 LYS A N 1
ATOM 1533 C CA . LYS A 1 200 ? 8.949 -16.345 37.699 1.00 89.50 200 LYS A CA 1
ATOM 1534 C C . LYS A 1 200 ? 8.647 -15.286 36.636 1.00 89.50 200 LYS A C 1
ATOM 1536 O O . LYS A 1 200 ? 7.646 -14.584 36.750 1.00 89.50 200 LYS A O 1
ATOM 1541 N N . ALA A 1 201 ? 9.512 -15.120 35.636 1.00 88.19 201 ALA A N 1
ATOM 1542 C CA . ALA A 1 201 ? 9.269 -14.196 34.529 1.00 88.19 201 ALA A CA 1
ATOM 1543 C C . ALA A 1 201 ? 8.134 -14.689 33.618 1.00 88.19 201 ALA A C 1
ATOM 1545 O O . ALA A 1 201 ? 7.292 -13.893 33.210 1.00 88.19 201 ALA A O 1
ATOM 1546 N N . GLU A 1 202 ? 8.082 -15.994 33.357 1.00 88.19 202 GLU A N 1
ATOM 1547 C CA . GLU A 1 202 ? 7.019 -16.640 32.585 1.00 88.19 202 GLU A CA 1
ATOM 1548 C C . GLU A 1 202 ? 5.663 -16.546 33.295 1.00 88.19 202 GLU A C 1
ATOM 1550 O O . GLU A 1 202 ? 4.684 -16.133 32.684 1.00 88.19 202 GLU A O 1
ATOM 1555 N N . GLU A 1 203 ? 5.614 -16.796 34.607 1.00 89.12 203 GLU A N 1
ATOM 1556 C CA . GLU A 1 203 ? 4.392 -16.625 35.406 1.00 89.12 203 GLU A CA 1
ATOM 1557 C C . GLU A 1 203 ? 3.882 -15.173 35.378 1.00 89.12 203 GLU A C 1
ATOM 1559 O O . GLU A 1 203 ? 2.684 -14.926 35.233 1.00 89.12 203 GLU A O 1
ATOM 1564 N N . ARG A 1 204 ? 4.791 -14.192 35.485 1.00 92.50 204 ARG A N 1
ATOM 1565 C CA . ARG A 1 204 ? 4.436 -12.767 35.381 1.00 92.50 204 ARG A CA 1
ATOM 1566 C C . ARG A 1 204 ? 3.875 -12.426 34.007 1.00 92.50 204 ARG A C 1
ATOM 1568 O O . ARG A 1 204 ? 2.881 -11.715 33.937 1.00 92.50 204 ARG A O 1
ATOM 1575 N N . LEU A 1 205 ? 4.493 -12.937 32.942 1.00 91.75 205 LEU A N 1
ATOM 1576 C CA . LEU A 1 205 ? 4.016 -12.729 31.580 1.00 91.75 205 LEU A CA 1
ATOM 1577 C C . LEU A 1 205 ? 2.615 -13.319 31.393 1.00 91.75 205 LEU A C 1
ATOM 1579 O O . LEU A 1 205 ? 1.737 -12.615 30.911 1.00 91.75 205 LEU A O 1
ATOM 1583 N N . LEU A 1 206 ? 2.387 -14.562 31.827 1.00 89.31 206 LEU A N 1
ATOM 1584 C CA . LEU A 1 206 ? 1.069 -15.199 31.748 1.00 89.31 206 LEU A CA 1
ATOM 1585 C C . LEU A 1 206 ? 0.009 -14.387 32.494 1.00 89.31 206 LEU A C 1
ATOM 1587 O O . LEU A 1 206 ? -1.066 -14.142 31.956 1.00 89.31 206 LEU A O 1
ATOM 1591 N N . ARG A 1 207 ? 0.338 -13.892 33.692 1.00 92.62 207 ARG A N 1
ATOM 1592 C CA . ARG A 1 207 ? -0.554 -13.015 34.456 1.00 92.62 207 ARG A CA 1
ATOM 1593 C C . ARG A 1 207 ? -0.876 -11.718 33.713 1.00 92.62 207 ARG A C 1
ATOM 1595 O O . ARG A 1 207 ? -2.034 -11.329 33.672 1.00 92.62 207 ARG A O 1
ATOM 1602 N N . SER A 1 208 ? 0.114 -11.075 33.094 1.00 94.81 208 SER A N 1
ATOM 1603 C CA . SER A 1 208 ? -0.120 -9.863 32.300 1.00 94.81 208 SER A CA 1
ATOM 1604 C C . SER A 1 208 ? -0.959 -10.121 31.045 1.00 94.81 208 SER A C 1
ATOM 1606 O O . SER A 1 208 ? -1.746 -9.260 30.663 1.00 94.81 208 SER A O 1
ATOM 1608 N N . ILE A 1 209 ? -0.819 -11.284 30.399 1.00 92.44 209 ILE A N 1
ATOM 1609 C CA . ILE A 1 209 ? -1.652 -11.636 29.238 1.00 92.44 209 ILE A CA 1
ATOM 1610 C C . ILE A 1 209 ? -3.095 -11.935 29.683 1.00 92.44 209 ILE A C 1
ATOM 1612 O O . ILE A 1 209 ? -4.035 -11.512 29.016 1.00 92.44 209 ILE A O 1
ATOM 1616 N N . GLU A 1 210 ? -3.289 -12.589 30.830 1.00 91.19 210 GLU A N 1
ATOM 1617 C CA . GLU A 1 210 ? -4.624 -12.789 31.406 1.00 91.19 210 GLU A CA 1
ATOM 1618 C C . GLU A 1 210 ? -5.282 -11.449 31.769 1.00 91.19 210 GLU A C 1
ATOM 1620 O O . GLU A 1 210 ? -6.435 -11.208 31.426 1.00 91.19 210 GLU A O 1
ATOM 1625 N N . GLU A 1 211 ? -4.543 -10.531 32.397 1.00 96.56 211 GLU A N 1
ATOM 1626 C CA . GLU A 1 211 ? -5.030 -9.174 32.675 1.00 96.56 211 GLU A CA 1
ATOM 1627 C C . GLU A 1 211 ? -5.446 -8.447 31.388 1.00 96.56 211 GLU A C 1
ATOM 1629 O O . GLU A 1 211 ? -6.515 -7.835 31.359 1.00 96.56 211 GLU A O 1
ATOM 1634 N N . LEU A 1 212 ? -4.663 -8.570 30.308 1.00 97.00 212 LEU A N 1
ATOM 1635 C CA . LEU A 1 212 ? -5.015 -8.019 28.998 1.00 97.00 212 LEU A CA 1
ATOM 1636 C C . LEU A 1 212 ? -6.354 -8.582 28.498 1.00 97.00 212 LEU A C 1
ATOM 1638 O O . LEU A 1 212 ? -7.233 -7.805 28.118 1.00 97.00 212 LEU A O 1
ATOM 1642 N N . LEU A 1 213 ? -6.543 -9.904 28.561 1.00 94.00 213 LEU A N 1
ATOM 1643 C CA . LEU A 1 213 ? -7.799 -10.546 28.169 1.00 94.00 213 LEU A CA 1
ATOM 1644 C C . LEU A 1 213 ? -8.984 -10.016 28.984 1.00 94.00 213 LEU A C 1
ATOM 1646 O O . LEU A 1 213 ? -10.021 -9.670 28.420 1.00 94.00 213 LEU A O 1
ATOM 1650 N N . GLN A 1 214 ? -8.834 -9.915 30.305 1.00 96.88 214 GLN A N 1
ATOM 1651 C CA . GLN A 1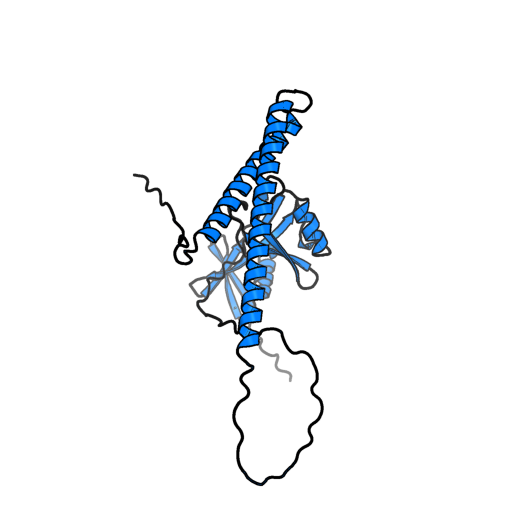 214 ? -9.899 -9.414 31.174 1.00 96.88 214 GLN A CA 1
ATOM 1652 C C . GLN A 1 214 ? -10.243 -7.950 30.877 1.00 96.88 214 GLN A C 1
ATOM 1654 O O . GLN A 1 214 ? -11.418 -7.577 30.874 1.00 96.88 214 GLN A O 1
ATOM 1659 N N . THR A 1 215 ? -9.239 -7.116 30.589 1.00 97.69 215 THR A N 1
ATOM 1660 C CA . THR A 1 215 ? -9.488 -5.722 30.199 1.00 97.69 215 THR A CA 1
ATOM 1661 C C . THR A 1 215 ? -10.207 -5.612 28.859 1.00 97.69 215 THR A C 1
ATOM 1663 O O . THR A 1 215 ? -11.095 -4.770 28.732 1.00 97.69 215 THR A O 1
ATOM 1666 N N . GLU A 1 216 ? -9.900 -6.489 27.900 1.00 97.94 216 GLU A N 1
ATOM 1667 C CA . GLU A 1 216 ? -10.576 -6.512 26.601 1.00 97.94 216 GLU A CA 1
ATOM 1668 C C . GLU A 1 216 ? -12.038 -6.960 26.738 1.00 97.94 216 GLU A C 1
ATOM 1670 O O . GLU A 1 216 ? -12.932 -6.301 26.210 1.00 97.94 216 GLU A O 1
ATOM 1675 N N . LYS A 1 217 ? -12.313 -8.010 27.527 1.00 96.81 217 LYS A N 1
ATOM 1676 C CA . LYS A 1 217 ? -13.688 -8.451 27.839 1.00 96.81 217 LYS A CA 1
ATOM 1677 C C . LYS A 1 217 ? -14.525 -7.312 28.392 1.00 96.81 217 LYS A C 1
ATOM 1679 O O . LYS A 1 217 ? -15.596 -7.007 27.872 1.00 96.81 217 LYS A O 1
ATOM 1684 N N . LYS A 1 218 ? -13.988 -6.644 29.414 1.00 98.12 218 LYS A N 1
ATOM 1685 C CA . LYS A 1 218 ? -14.657 -5.513 30.047 1.00 98.12 218 LYS A CA 1
ATOM 1686 C C . LYS A 1 218 ? -14.912 -4.380 29.055 1.00 98.12 218 LYS A C 1
ATOM 1688 O O . LYS A 1 218 ? -16.007 -3.835 29.029 1.00 98.12 218 LYS A O 1
ATOM 1693 N N . TYR A 1 219 ? -13.929 -4.049 28.221 1.00 98.25 219 TYR A N 1
ATOM 1694 C CA . TYR A 1 219 ? -14.076 -3.005 27.213 1.00 98.25 219 TYR A CA 1
ATOM 1695 C C . TYR A 1 219 ? -15.174 -3.328 26.185 1.00 98.25 219 TYR A C 1
ATOM 1697 O O . TYR A 1 219 ? -15.988 -2.464 25.853 1.00 98.25 219 TYR A O 1
ATOM 1705 N N . VAL A 1 220 ? -15.231 -4.572 25.703 1.00 97.88 220 VAL A N 1
ATOM 1706 C CA . VAL A 1 220 ? -16.272 -5.043 24.776 1.00 97.88 220 VAL A CA 1
ATOM 1707 C C . VAL A 1 220 ? -17.661 -4.999 25.419 1.00 97.88 220 VAL A C 1
ATOM 1709 O O . VAL A 1 220 ? -18.622 -4.585 24.761 1.00 97.88 220 VAL A O 1
ATOM 1712 N N . ASP A 1 221 ? -17.773 -5.389 26.689 1.00 97.62 221 ASP A N 1
ATOM 1713 C CA . ASP A 1 221 ? -19.028 -5.337 27.441 1.00 97.62 221 ASP A CA 1
ATOM 1714 C C . ASP A 1 221 ? -19.487 -3.889 27.684 1.00 97.62 221 ASP A C 1
ATOM 1716 O O . ASP A 1 221 ? -20.641 -3.561 27.405 1.00 97.62 221 ASP A O 1
ATOM 1720 N N . ASP A 1 222 ? -18.582 -2.991 28.084 1.00 97.94 222 ASP A N 1
ATOM 1721 C CA . ASP A 1 222 ? -18.877 -1.563 28.257 1.00 97.94 222 ASP A CA 1
ATOM 1722 C C . ASP A 1 222 ? -19.344 -0.927 26.928 1.00 97.94 222 ASP A C 1
ATOM 1724 O O . ASP A 1 222 ? -20.306 -0.150 26.888 1.00 97.94 222 ASP A O 1
ATOM 1728 N N . LEU A 1 223 ? -18.706 -1.289 25.804 1.00 97.38 223 LEU A N 1
ATOM 1729 C CA . LEU A 1 223 ? -19.137 -0.865 24.468 1.00 97.38 223 LEU A CA 1
ATOM 1730 C C . LEU A 1 223 ? -20.534 -1.388 24.127 1.00 97.38 223 LEU A C 1
ATOM 1732 O O . LEU A 1 223 ? -21.346 -0.631 23.588 1.00 97.38 223 LEU A O 1
ATOM 1736 N N . ARG A 1 224 ? -20.824 -2.660 24.433 1.00 96.88 224 ARG A N 1
ATOM 1737 C CA . ARG A 1 224 ? -22.151 -3.257 24.227 1.00 96.88 224 ARG A CA 1
ATOM 1738 C C . ARG A 1 224 ? -23.214 -2.476 24.986 1.00 96.88 224 ARG A C 1
ATOM 1740 O O . ARG A 1 224 ? -24.193 -2.044 24.383 1.00 96.88 224 ARG A O 1
ATOM 1747 N N . GLU A 1 225 ? -22.978 -2.249 26.270 1.00 98.06 225 GLU A N 1
ATOM 1748 C CA . GLU A 1 225 ? -23.885 -1.537 27.164 1.00 98.06 225 GLU A CA 1
ATOM 1749 C C . GLU A 1 225 ? -24.158 -0.105 26.674 1.00 98.06 225 GLU A C 1
ATOM 1751 O O . GLU A 1 225 ? -25.302 0.358 26.666 1.00 98.06 225 GLU A O 1
ATOM 1756 N N . MET A 1 226 ? -23.124 0.597 26.203 1.00 97.88 226 MET A N 1
ATOM 1757 C CA . MET A 1 226 ? -23.273 1.929 25.616 1.00 97.88 226 MET A CA 1
ATOM 1758 C C . MET A 1 226 ? -24.132 1.894 24.342 1.00 97.88 226 MET A C 1
ATOM 1760 O O . MET A 1 226 ? -25.065 2.685 24.202 1.00 97.88 226 MET A O 1
ATOM 1764 N N . ILE A 1 227 ? -23.859 0.974 23.416 1.00 97.44 227 ILE A N 1
ATOM 1765 C CA . ILE A 1 227 ? -24.620 0.870 22.164 1.00 97.44 227 ILE A CA 1
ATOM 1766 C C . ILE A 1 227 ? -26.089 0.554 22.454 1.00 97.44 227 ILE A C 1
ATOM 1768 O O . ILE A 1 227 ? -26.968 1.233 21.929 1.00 97.44 227 ILE A O 1
ATOM 1772 N N . GLU A 1 228 ? -26.370 -0.419 23.320 1.00 96.31 228 GLU A N 1
ATOM 1773 C CA . GLU A 1 228 ? -27.739 -0.815 23.672 1.00 96.31 228 GLU A CA 1
ATOM 1774 C C . GLU A 1 228 ? -28.553 0.347 24.258 1.00 96.31 228 GLU A C 1
ATOM 1776 O O . GLU A 1 228 ? -29.733 0.504 23.939 1.00 96.31 228 GLU A O 1
ATOM 1781 N N . ARG A 1 229 ? -27.919 1.204 25.068 1.00 97.06 229 ARG A N 1
ATOM 1782 C CA . ARG A 1 229 ? -28.582 2.362 25.682 1.00 97.06 229 ARG A CA 1
ATOM 1783 C C . ARG A 1 229 ? -28.835 3.509 24.715 1.00 97.06 229 ARG A C 1
ATOM 1785 O O . ARG A 1 229 ? -29.878 4.154 24.808 1.00 97.06 229 ARG A O 1
ATOM 1792 N N . TYR A 1 230 ? -27.880 3.805 23.834 1.00 97.44 230 TYR A N 1
ATOM 1793 C CA . TYR A 1 230 ? -27.886 5.059 23.076 1.00 97.44 230 TYR A CA 1
ATOM 1794 C C . TYR A 1 230 ? -28.254 4.897 21.596 1.00 97.44 230 TYR A C 1
ATOM 1796 O O . TYR A 1 230 ? -28.608 5.890 20.963 1.00 97.44 230 TYR A O 1
ATOM 1804 N N . LEU A 1 231 ? -28.226 3.687 21.022 1.00 94.12 231 LEU A N 1
ATOM 1805 C CA . LEU A 1 231 ? -28.483 3.481 19.586 1.00 94.12 231 LEU A CA 1
ATOM 1806 C C . LEU A 1 231 ? -29.902 3.888 19.156 1.00 94.12 231 LEU A C 1
ATOM 1808 O O . LEU A 1 231 ? -30.111 4.296 18.014 1.00 94.12 231 LEU A O 1
ATOM 1812 N N . SER A 1 232 ? -30.873 3.816 20.068 1.00 95.00 232 SER A N 1
ATOM 1813 C CA . SER A 1 232 ? -32.261 4.221 19.815 1.00 95.00 232 SER A CA 1
ATOM 1814 C C . SER A 1 232 ? -32.462 5.741 19.772 1.00 95.00 232 SER A C 1
ATOM 1816 O O . SER A 1 232 ? -33.505 6.200 19.303 1.00 95.00 232 SER A O 1
ATOM 1818 N N . ILE A 1 233 ? -31.487 6.534 20.232 1.00 96.69 233 ILE A N 1
ATOM 1819 C CA . ILE A 1 233 ? -31.592 7.993 20.301 1.00 96.69 233 ILE A CA 1
ATOM 1820 C C . ILE A 1 233 ? -31.203 8.596 18.939 1.00 96.69 233 ILE A C 1
ATOM 1822 O O . ILE A 1 233 ? -30.036 8.517 18.543 1.00 96.69 233 ILE A O 1
ATOM 1826 N N . PRO A 1 234 ? -32.132 9.263 18.221 1.00 95.62 234 PRO A N 1
ATOM 1827 C CA . PRO A 1 234 ? -31.889 9.707 16.846 1.00 95.62 234 PRO A CA 1
ATOM 1828 C C . PRO A 1 234 ? -30.703 10.663 16.685 1.00 95.62 234 PRO A C 1
ATOM 1830 O O . PRO A 1 234 ? -29.996 10.589 15.684 1.00 95.62 234 PRO A O 1
ATOM 1833 N N . SER A 1 235 ? -30.461 11.538 17.667 1.00 96.69 235 SER A N 1
ATOM 1834 C CA . SER A 1 235 ? -29.406 12.558 17.605 1.00 96.69 235 SER A CA 1
ATOM 1835 C C . SER A 1 235 ? -27.985 11.996 17.681 1.00 96.69 235 SER A C 1
ATOM 1837 O O . SER A 1 235 ? -27.055 12.659 17.235 1.00 96.69 235 SER A O 1
ATOM 1839 N N . VAL A 1 236 ? -27.804 10.790 18.228 1.00 95.69 236 VAL A N 1
ATOM 1840 C CA . VAL A 1 236 ? -26.486 10.146 18.385 1.00 95.69 236 VAL A CA 1
ATOM 1841 C C . VAL A 1 236 ? -26.366 8.845 17.594 1.00 95.69 236 VAL A C 1
ATOM 1843 O O . VAL A 1 236 ? -25.347 8.161 17.680 1.00 95.69 236 VAL A O 1
ATOM 1846 N N . ARG A 1 237 ? -27.383 8.504 16.794 1.00 91.00 237 ARG A N 1
ATOM 1847 C CA . ARG A 1 237 ? -27.474 7.234 16.068 1.00 91.00 237 ARG A CA 1
ATOM 1848 C C . ARG A 1 237 ? -26.255 6.961 15.187 1.00 91.00 237 ARG A C 1
ATOM 1850 O O . ARG A 1 237 ? -25.698 5.879 15.269 1.00 91.00 237 ARG A O 1
ATOM 1857 N N . GLU A 1 238 ? -25.789 7.933 14.406 1.00 90.75 238 GLU A N 1
ATOM 1858 C CA . GLU A 1 238 ? -24.630 7.748 13.509 1.00 90.75 238 GLU A CA 1
ATOM 1859 C C . GLU A 1 238 ? -23.323 7.468 14.277 1.00 90.75 238 GLU A C 1
ATOM 1861 O O . GLU A 1 238 ? -22.472 6.674 13.853 1.00 90.75 238 GLU A O 1
ATOM 1866 N N . ILE A 1 239 ? -23.176 8.086 15.454 1.00 94.31 239 ILE A N 1
ATOM 1867 C CA . ILE A 1 239 ? -22.050 7.845 16.363 1.00 94.31 239 ILE A CA 1
ATOM 1868 C C . ILE A 1 239 ? -22.156 6.426 16.930 1.00 94.31 239 ILE A C 1
ATOM 1870 O O . ILE A 1 239 ? -21.176 5.682 16.921 1.00 94.31 239 ILE A O 1
ATOM 1874 N N . MET A 1 240 ? -23.350 6.015 17.359 1.00 97.19 240 MET A N 1
ATOM 1875 C CA . MET A 1 240 ? -23.586 4.676 17.904 1.00 97.19 240 MET A CA 1
ATOM 1876 C C . MET A 1 240 ? -23.482 3.571 16.847 1.00 97.19 240 MET A C 1
ATOM 1878 O O . MET A 1 240 ? -22.968 2.499 17.143 1.00 97.19 240 MET A O 1
ATOM 1882 N N . GLU A 1 241 ? -23.851 3.823 15.592 1.00 89.38 241 GLU A N 1
ATOM 1883 C CA . GLU A 1 241 ? -23.588 2.910 14.472 1.00 89.38 241 GLU A CA 1
ATOM 1884 C C . GLU A 1 241 ? -22.083 2.746 14.222 1.00 89.38 241 GLU A C 1
ATOM 1886 O O . GLU A 1 241 ? -21.613 1.667 13.853 1.00 89.38 241 GLU A O 1
ATOM 1891 N N . SER A 1 242 ? -21.300 3.801 14.455 1.00 92.75 242 SER A N 1
ATOM 1892 C CA . SER A 1 242 ? -19.838 3.732 14.409 1.00 92.75 242 SER A CA 1
ATOM 1893 C C . SER A 1 242 ? -19.267 2.936 15.584 1.00 92.75 242 SER A C 1
ATOM 1895 O O . SER A 1 242 ? -18.395 2.092 15.371 1.00 92.75 242 SER A O 1
ATOM 1897 N N . ALA A 1 243 ? -19.812 3.119 16.791 1.00 92.94 243 ALA A N 1
ATOM 1898 C CA . ALA A 1 243 ? -19.485 2.296 17.954 1.00 92.94 243 ALA A CA 1
ATOM 1899 C C . ALA A 1 243 ? -19.864 0.819 17.740 1.00 92.94 243 ALA A C 1
ATOM 1901 O O . ALA A 1 243 ? -19.089 -0.060 18.095 1.00 92.94 243 ALA A O 1
ATOM 1902 N N . LEU A 1 244 ? -20.983 0.523 17.070 1.00 92.38 244 LEU A N 1
ATOM 1903 C CA . LEU A 1 244 ? -21.391 -0.841 16.710 1.00 92.38 244 LEU A CA 1
ATOM 1904 C C . LEU A 1 244 ? -20.386 -1.522 15.774 1.00 92.38 244 LEU A C 1
ATOM 1906 O O . LEU A 1 244 ? -20.091 -2.707 15.925 1.00 92.38 244 LEU A O 1
ATOM 1910 N N . ARG A 1 245 ? -19.818 -0.783 14.814 1.00 93.38 245 ARG A N 1
ATOM 1911 C CA . ARG A 1 245 ? -18.723 -1.310 13.982 1.00 93.38 245 ARG A CA 1
ATOM 1912 C C . ARG A 1 245 ? -17.469 -1.586 14.814 1.00 93.38 245 ARG A C 1
ATOM 1914 O O . ARG A 1 245 ? -16.837 -2.619 14.608 1.00 93.38 245 ARG A O 1
ATOM 1921 N N . LEU A 1 246 ? -17.133 -0.699 15.755 1.00 96.19 246 LEU A N 1
ATOM 1922 C CA . LEU A 1 246 ? -16.018 -0.903 16.683 1.00 96.19 246 LEU A CA 1
ATOM 1923 C C . LEU A 1 246 ? -16.240 -2.144 17.556 1.00 96.19 246 LEU A C 1
ATOM 1925 O O . LEU A 1 246 ? -15.356 -2.987 17.617 1.00 96.19 246 LEU A O 1
ATOM 1929 N N . GLN A 1 247 ? -17.428 -2.312 18.139 1.00 96.56 247 GLN A N 1
ATOM 1930 C CA . GLN A 1 247 ? -17.783 -3.483 18.943 1.00 96.56 247 GLN A CA 1
ATOM 1931 C C . GLN A 1 247 ? -17.572 -4.789 18.169 1.00 96.56 247 GLN A C 1
ATOM 1933 O O . GLN A 1 247 ? -16.938 -5.700 18.687 1.00 96.56 247 GLN A O 1
ATOM 1938 N N . LYS A 1 248 ? -18.032 -4.875 16.912 1.00 89.56 248 LYS A N 1
ATOM 1939 C CA . LYS A 1 248 ? -17.812 -6.066 16.069 1.00 89.56 248 LYS A CA 1
ATOM 1940 C C . LYS A 1 248 ? -16.328 -6.367 15.859 1.00 89.56 248 LYS A C 1
ATOM 1942 O O . LYS A 1 248 ? -15.932 -7.527 15.889 1.00 89.56 248 LYS A O 1
ATOM 1947 N N . MET A 1 249 ? -15.515 -5.331 15.642 1.00 93.88 249 MET A N 1
ATOM 1948 C CA . MET A 1 249 ? -14.068 -5.491 15.488 1.00 93.88 249 MET A CA 1
ATOM 1949 C C . MET A 1 249 ? -13.417 -5.985 16.784 1.00 93.88 249 MET A C 1
ATOM 1951 O O . MET A 1 249 ? -12.574 -6.874 16.727 1.00 93.88 249 MET A O 1
ATOM 1955 N N . GLN A 1 250 ? -13.823 -5.437 17.929 1.00 96.88 250 GLN A N 1
ATOM 1956 C CA . GLN A 1 250 ? -13.254 -5.795 19.228 1.00 96.88 250 GLN A CA 1
ATOM 1957 C C . GLN A 1 250 ? -13.697 -7.181 19.697 1.00 96.88 250 GLN A C 1
ATOM 1959 O O . GLN A 1 250 ? -12.888 -7.913 20.246 1.00 96.88 250 GLN A O 1
ATOM 1964 N N . MET A 1 251 ? -14.923 -7.609 19.378 1.00 91.06 251 MET A N 1
ATOM 1965 C CA . MET A 1 251 ? -15.351 -8.996 19.593 1.00 91.06 251 MET A CA 1
ATOM 1966 C C . MET A 1 251 ? -14.488 -9.988 18.803 1.00 91.06 251 MET A C 1
ATOM 1968 O O . MET A 1 251 ? -13.991 -10.941 19.382 1.00 91.06 251 MET A O 1
ATOM 1972 N N . ALA A 1 252 ? -14.229 -9.733 17.515 1.00 90.94 252 ALA A N 1
ATOM 1973 C CA . ALA A 1 252 ? -13.370 -10.615 16.719 1.00 90.94 252 ALA A CA 1
ATOM 1974 C C . ALA A 1 252 ? -11.914 -10.645 17.225 1.00 90.94 252 ALA A C 1
ATOM 1976 O O . ALA A 1 252 ? -11.245 -11.679 17.164 1.00 90.94 252 ALA A O 1
ATOM 1977 N N . PHE A 1 253 ? -11.409 -9.508 17.718 1.00 93.31 253 PHE A N 1
ATOM 1978 C CA . PHE A 1 253 ? -10.103 -9.446 18.371 1.00 93.31 253 PHE A CA 1
ATOM 1979 C C . PHE A 1 253 ? -10.088 -10.245 19.680 1.00 93.31 253 PHE A C 1
ATOM 1981 O O . PHE A 1 253 ? -9.160 -11.022 19.888 1.00 93.31 253 PHE A O 1
ATOM 1988 N N . LEU A 1 254 ? -11.120 -10.101 20.514 1.00 93.12 254 LEU A N 1
ATOM 1989 C CA . LEU A 1 254 ? -11.283 -10.854 21.752 1.00 93.12 254 LEU A CA 1
ATOM 1990 C C . LEU A 1 254 ? -11.323 -12.366 21.489 1.00 93.12 254 LEU A C 1
ATOM 1992 O O . LEU A 1 254 ? -10.573 -13.092 22.131 1.00 93.12 254 LEU A O 1
ATOM 1996 N N . ASP A 1 255 ? -12.098 -12.822 20.500 1.00 84.31 255 ASP A N 1
ATOM 1997 C CA . ASP A 1 255 ? -12.152 -14.236 20.100 1.00 84.31 255 ASP A CA 1
ATOM 1998 C C . ASP A 1 255 ? -10.754 -14.757 19.709 1.00 84.31 255 ASP A C 1
ATOM 2000 O O . ASP A 1 255 ? -10.317 -15.816 20.158 1.00 84.31 255 ASP A O 1
ATOM 2004 N N . SER A 1 256 ? -10.010 -13.972 18.917 1.00 89.12 256 SER A N 1
ATOM 2005 C CA . SER A 1 256 ? -8.641 -14.318 18.497 1.00 89.12 256 SER A CA 1
ATOM 2006 C C . SER A 1 256 ? -7.659 -14.346 19.677 1.00 89.12 256 SER A C 1
ATOM 2008 O O . SER A 1 256 ? -6.714 -15.136 19.694 1.00 89.12 256 SER A O 1
ATOM 2010 N N . LEU A 1 257 ? -7.853 -13.462 20.660 1.00 86.69 257 LEU A N 1
ATOM 2011 C CA . LEU A 1 257 ? -7.039 -13.395 21.871 1.00 86.69 257 LEU A CA 1
ATOM 2012 C C . LEU A 1 257 ? -7.313 -14.594 22.790 1.00 86.69 257 LEU A C 1
ATOM 2014 O O . LEU A 1 257 ? -6.367 -15.167 23.329 1.00 86.69 257 LEU A O 1
ATOM 2018 N N . GLU A 1 258 ? -8.577 -14.995 22.937 1.00 85.00 258 GLU A N 1
ATOM 2019 C CA . GLU A 1 258 ? -8.974 -16.202 23.670 1.00 85.00 258 GLU A CA 1
ATOM 2020 C C . GLU A 1 258 ? -8.421 -17.475 23.019 1.00 85.00 258 GLU A C 1
ATOM 2022 O O . GLU A 1 258 ? -7.891 -18.332 23.727 1.00 85.00 258 GLU A O 1
ATOM 2027 N N . GLU A 1 259 ? -8.475 -17.580 21.688 1.00 81.56 259 GLU A N 1
ATOM 2028 C CA . GLU A 1 259 ? -7.886 -18.696 20.936 1.00 81.56 259 GLU A CA 1
ATOM 2029 C C . GLU A 1 259 ? -6.373 -18.791 21.177 1.00 81.56 259 GLU A C 1
ATOM 2031 O O . GLU A 1 259 ? -5.868 -19.835 21.597 1.00 81.56 259 GLU A O 1
ATOM 2036 N N . ALA A 1 260 ? -5.651 -17.677 21.012 1.00 79.12 260 ALA A N 1
ATOM 2037 C CA . ALA A 1 260 ? -4.205 -17.635 21.221 1.00 79.12 260 ALA A CA 1
ATOM 2038 C C . ALA A 1 260 ? -3.802 -17.975 22.669 1.00 79.12 260 ALA A C 1
ATOM 2040 O O . ALA A 1 260 ? -2.768 -18.607 22.897 1.00 79.12 260 ALA A O 1
ATOM 2041 N N . LEU A 1 261 ? -4.604 -17.577 23.661 1.00 79.81 261 LEU A N 1
ATOM 2042 C CA . LEU A 1 261 ? -4.400 -17.955 25.061 1.00 79.81 261 LEU A CA 1
ATOM 2043 C C . LEU A 1 261 ? -4.702 -19.436 25.320 1.00 79.81 261 LEU A C 1
ATOM 2045 O O . LEU A 1 261 ? -3.970 -20.088 26.071 1.00 79.81 261 LEU A O 1
ATOM 2049 N N . GLY A 1 262 ? -5.732 -19.983 24.672 1.00 75.12 262 GLY A N 1
ATOM 2050 C CA . GLY A 1 262 ? -6.046 -21.411 24.696 1.00 75.12 262 GLY A CA 1
ATOM 2051 C C . GLY A 1 262 ? -4.886 -22.270 24.186 1.00 75.12 262 GLY A C 1
ATOM 2052 O O . GLY A 1 262 ? -4.521 -23.261 24.826 1.00 75.12 262 GLY A O 1
ATOM 2053 N N . ASP A 1 263 ? -4.234 -21.841 23.103 1.00 73.31 263 ASP A N 1
ATOM 2054 C CA . ASP A 1 263 ? -3.051 -22.508 22.547 1.00 73.31 263 ASP A CA 1
ATOM 2055 C C . ASP A 1 263 ? -1.882 -22.552 23.543 1.00 73.31 263 ASP A C 1
ATOM 2057 O O . ASP A 1 263 ? -1.190 -23.569 23.652 1.00 73.31 263 ASP A O 1
ATOM 2061 N N . ILE A 1 264 ? -1.678 -21.472 24.307 1.00 73.38 264 ILE A N 1
ATOM 2062 C CA . ILE A 1 264 ? -0.630 -21.378 25.335 1.00 73.38 264 ILE A CA 1
ATOM 2063 C C . ILE A 1 264 ? -0.936 -22.317 26.512 1.00 73.38 264 ILE A C 1
ATOM 2065 O O . ILE A 1 264 ? -0.030 -22.987 27.013 1.00 73.38 264 ILE A O 1
ATOM 2069 N N . GLY A 1 265 ? -2.202 -22.394 26.935 1.00 61.50 265 GLY A N 1
ATOM 2070 C CA . GLY A 1 265 ? -2.647 -23.241 28.045 1.00 61.50 265 GLY A CA 1
ATOM 2071 C C . GLY A 1 265 ? -2.678 -24.740 27.728 1.00 61.50 265 GLY A C 1
ATOM 2072 O O . GLY A 1 265 ? -2.539 -25.554 28.641 1.00 61.50 265 GLY A O 1
ATOM 2073 N N . SER A 1 266 ? -2.821 -25.124 26.454 1.00 58.19 266 SER A N 1
ATOM 2074 C CA . SER A 1 266 ? -2.954 -26.537 26.067 1.00 58.19 266 SER A CA 1
ATOM 2075 C C . SER A 1 266 ? -1.658 -27.348 26.183 1.00 58.19 266 SER A C 1
ATOM 2077 O O . SER A 1 266 ? -1.712 -28.575 26.197 1.00 58.19 266 SER A O 1
ATOM 2079 N N . GLY A 1 267 ? -0.486 -26.703 26.264 1.00 52.66 267 GLY A N 1
ATOM 2080 C CA . GLY A 1 267 ? 0.817 -27.377 26.361 1.00 52.66 267 GLY A CA 1
ATOM 2081 C C . GLY A 1 267 ? 1.176 -28.284 25.171 1.00 52.66 267 GLY A C 1
ATOM 2082 O O . GLY A 1 267 ? 2.305 -28.778 25.098 1.00 52.66 267 GLY A O 1
ATOM 2083 N N . ASP A 1 268 ? 0.271 -28.476 24.210 1.00 43.62 268 ASP A N 1
ATOM 2084 C CA . ASP A 1 268 ? 0.440 -29.394 23.097 1.00 43.62 268 ASP A CA 1
ATOM 2085 C C . ASP A 1 268 ? 1.103 -28.677 21.918 1.00 43.62 268 ASP A C 1
ATOM 2087 O O . ASP A 1 268 ? 0.499 -28.292 20.916 1.00 43.62 268 ASP A O 1
ATOM 2091 N N . ARG A 1 269 ? 2.423 -28.499 22.030 1.00 51.62 269 ARG A N 1
ATOM 2092 C CA . ARG A 1 269 ? 3.262 -27.950 20.952 1.00 51.62 269 ARG A CA 1
ATOM 2093 C C . ARG A 1 269 ? 3.308 -28.843 19.697 1.00 51.62 269 ARG A C 1
ATOM 2095 O O . ARG A 1 269 ? 4.000 -28.481 18.745 1.00 51.62 269 ARG A O 1
ATOM 2102 N N . SER A 1 270 ? 2.601 -29.979 19.673 1.00 43.75 270 SER A N 1
ATOM 2103 C CA . SER A 1 270 ? 2.490 -30.871 18.514 1.00 43.75 270 SER A CA 1
ATOM 2104 C C . SER A 1 270 ? 1.294 -30.565 17.602 1.00 43.75 270 SER A C 1
ATOM 2106 O O . SER A 1 270 ? 1.261 -31.070 16.479 1.00 43.75 270 SER A O 1
ATOM 2108 N N . ALA A 1 271 ? 0.329 -29.749 18.031 1.00 42.91 271 ALA A N 1
ATOM 2109 C CA . ALA A 1 271 ? -0.940 -29.571 17.324 1.00 42.91 271 ALA A CA 1
ATOM 2110 C C . ALA A 1 271 ? -1.071 -28.192 16.655 1.00 42.91 271 ALA A C 1
ATOM 2112 O O . ALA A 1 271 ? -2.094 -27.529 16.765 1.00 42.91 271 ALA A O 1
ATOM 2113 N N . ARG A 1 272 ? -0.051 -27.740 15.911 1.00 38.53 272 ARG A N 1
ATOM 2114 C CA . ARG A 1 272 ? -0.265 -26.631 14.964 1.00 38.53 272 ARG A CA 1
ATOM 2115 C C . ARG A 1 272 ? -1.151 -27.138 13.820 1.00 38.53 272 ARG A C 1
ATOM 2117 O O . ARG A 1 272 ? -0.738 -28.090 13.150 1.00 38.53 272 ARG A O 1
ATOM 2124 N N . PRO A 1 273 ? -2.306 -26.522 13.515 1.00 39.38 273 PRO A N 1
ATOM 2125 C CA . PRO A 1 273 ? -3.042 -26.874 12.316 1.00 39.38 273 PRO A CA 1
ATOM 2126 C C . PRO A 1 273 ? -2.239 -26.391 11.104 1.00 39.38 273 PRO A C 1
ATOM 2128 O O . PRO A 1 273 ? -2.134 -25.198 10.823 1.00 39.38 273 PRO A O 1
ATOM 2131 N N . LEU A 1 274 ? -1.660 -27.337 10.366 1.00 43.72 274 LEU A N 1
ATOM 2132 C CA . LEU A 1 274 ? -1.308 -27.136 8.966 1.00 43.72 274 LEU A CA 1
ATOM 2133 C C . LEU A 1 274 ? -2.605 -26.816 8.215 1.00 43.72 274 LEU A C 1
ATOM 2135 O O . LEU A 1 274 ? -3.451 -27.690 8.057 1.00 43.72 274 LEU A O 1
ATOM 2139 N N . VAL A 1 275 ? -2.758 -25.549 7.825 1.00 36.25 275 VAL A N 1
ATOM 2140 C CA . VAL A 1 275 ? -3.588 -25.035 6.722 1.00 36.25 275 VAL A CA 1
ATOM 2141 C C . VAL A 1 275 ? -4.700 -25.999 6.270 1.00 36.25 275 VAL A C 1
ATOM 2143 O O . VAL A 1 275 ? -4.493 -26.842 5.396 1.00 36.25 275 VAL A O 1
ATOM 2146 N N . ARG A 1 276 ? -5.915 -25.850 6.810 1.00 38.53 276 ARG A N 1
ATOM 2147 C CA . ARG A 1 276 ? -7.108 -26.458 6.202 1.00 38.53 276 ARG A CA 1
ATOM 2148 C C . ARG A 1 276 ? -7.559 -25.592 5.028 1.00 38.53 276 ARG A C 1
ATOM 2150 O O . ARG A 1 276 ? -8.271 -24.612 5.209 1.00 38.53 276 ARG A O 1
ATOM 2157 N N . VAL A 1 277 ? -7.161 -25.978 3.818 1.00 38.31 277 VAL A N 1
ATOM 2158 C CA . VAL A 1 277 ? -7.851 -25.557 2.592 1.00 38.31 277 VAL A CA 1
ATOM 2159 C C . VAL A 1 277 ? -9.133 -26.380 2.494 1.00 38.31 277 VAL A C 1
ATOM 2161 O O . VAL A 1 277 ? -9.089 -27.568 2.178 1.00 38.31 277 VAL A O 1
ATOM 2164 N N . THR A 1 278 ? -10.287 -25.777 2.769 1.00 32.84 278 THR A N 1
ATOM 2165 C CA . THR A 1 278 ? -11.573 -26.359 2.376 1.00 32.84 278 THR A CA 1
ATOM 2166 C C . THR A 1 278 ? -11.783 -26.091 0.889 1.00 32.84 278 THR A C 1
ATOM 2168 O O . THR A 1 278 ? -12.258 -25.038 0.476 1.00 32.84 278 THR A O 1
ATOM 2171 N N . SER A 1 279 ? -11.401 -27.062 0.058 1.00 33.97 279 SER A N 1
ATOM 2172 C CA . SER A 1 279 ? -11.896 -27.146 -1.314 1.00 33.97 279 SER A CA 1
ATOM 2173 C C . SER A 1 279 ? -13.378 -27.515 -1.250 1.00 33.97 279 SER A C 1
ATOM 2175 O O . SER A 1 279 ? -13.728 -28.648 -0.925 1.00 33.97 279 SER A O 1
ATOM 2177 N N . ALA A 1 280 ? -14.255 -26.548 -1.515 1.00 34.38 280 ALA A N 1
ATOM 2178 C CA . ALA A 1 280 ? -15.630 -26.848 -1.878 1.00 34.38 280 ALA A CA 1
ATOM 2179 C C . ALA A 1 280 ? -15.625 -27.349 -3.329 1.00 34.38 280 ALA A C 1
ATOM 2181 O O . ALA A 1 280 ? -15.448 -26.578 -4.272 1.00 34.38 280 ALA A O 1
ATOM 2182 N N . MET A 1 281 ? -15.764 -28.665 -3.488 1.00 34.72 281 MET A N 1
ATOM 2183 C CA . MET A 1 281 ? -16.164 -29.282 -4.746 1.00 34.72 281 MET A CA 1
ATOM 2184 C C . MET A 1 281 ? -17.631 -28.930 -5.009 1.00 34.72 281 MET A C 1
ATOM 2186 O O . MET A 1 281 ? -18.497 -29.292 -4.218 1.00 34.72 281 MET A O 1
ATOM 2190 N N . ASN A 1 282 ? -17.896 -28.250 -6.124 1.00 37.84 282 ASN A N 1
ATOM 2191 C CA . ASN A 1 282 ? -19.219 -28.215 -6.738 1.00 37.84 282 ASN A CA 1
ATOM 2192 C C . ASN A 1 282 ? -19.302 -29.346 -7.771 1.00 37.84 282 ASN A C 1
ATOM 2194 O O . ASN A 1 282 ? -18.623 -29.295 -8.798 1.00 37.84 282 ASN A O 1
ATOM 2198 N N . THR A 1 283 ? -20.170 -30.316 -7.501 1.00 44.16 283 THR A N 1
ATOM 2199 C CA . THR A 1 283 ? -20.998 -31.011 -8.498 1.00 44.16 283 THR A CA 1
ATOM 2200 C C . THR A 1 283 ? -22.399 -31.090 -7.936 1.00 44.16 283 THR A C 1
ATOM 2202 O O . THR A 1 283 ? -22.497 -31.527 -6.767 1.00 44.16 283 THR A O 1
#

pLDDT: mean 76.18, std 23.86, range [27.31, 98.25]

Radius of gyration: 31.68 Å; chains: 1; bounding box: 91×47×83 Å